Protein AF-A0A6G9D3A7-F1 (afdb_monomer)

Structure (mmCIF, N/CA/C/O backbone):
data_AF-A0A6G9D3A7-F1
#
_entry.id   AF-A0A6G9D3A7-F1
#
loop_
_atom_site.group_PDB
_atom_site.id
_atom_site.type_symbol
_atom_site.label_atom_id
_atom_site.label_alt_id
_atom_site.label_comp_id
_atom_site.label_asym_id
_atom_site.label_entity_id
_atom_site.label_seq_id
_atom_site.pdbx_PDB_ins_code
_atom_site.Cartn_x
_atom_site.Cartn_y
_atom_site.Cartn_z
_atom_site.occupancy
_atom_site.B_iso_or_equiv
_atom_site.auth_seq_id
_atom_site.auth_comp_id
_atom_site.auth_asym_id
_atom_site.auth_atom_id
_atom_site.pdbx_PDB_model_num
ATOM 1 N N . MET A 1 1 ? -19.336 -11.468 22.612 1.00 71.25 1 MET A N 1
ATOM 2 C CA . MET A 1 1 ? -18.672 -11.236 23.918 1.00 71.25 1 MET A CA 1
ATOM 3 C C . MET A 1 1 ? -18.270 -9.776 23.931 1.00 71.25 1 MET A C 1
ATOM 5 O O . MET A 1 1 ? -17.613 -9.365 22.984 1.00 71.25 1 MET A O 1
ATOM 9 N N . ASP A 1 2 ? -18.712 -8.994 24.915 1.00 82.19 2 ASP A N 1
ATOM 10 C CA . ASP A 1 2 ? -18.358 -7.571 24.993 1.00 82.19 2 ASP A CA 1
ATOM 11 C C . ASP A 1 2 ? -16.925 -7.421 25.551 1.00 82.19 2 ASP A C 1
ATOM 13 O O . ASP A 1 2 ? -16.660 -7.886 26.663 1.00 82.19 2 ASP A O 1
ATOM 17 N N . PRO A 1 3 ? -15.981 -6.815 24.807 1.00 78.69 3 PRO A N 1
ATOM 18 C CA . PRO A 1 3 ? -14.599 -6.629 25.238 1.00 78.69 3 PRO A CA 1
ATOM 19 C C . PRO A 1 3 ? -14.493 -5.707 26.457 1.00 78.69 3 PRO A C 1
ATOM 21 O O . PRO A 1 3 ? -13.505 -5.787 27.187 1.00 78.69 3 PRO A O 1
ATOM 24 N N . ALA A 1 4 ? -15.506 -4.872 26.715 1.00 78.31 4 ALA A N 1
ATOM 25 C CA . ALA A 1 4 ? -15.576 -4.031 27.905 1.00 78.31 4 ALA A CA 1
ATOM 26 C C . ALA A 1 4 ? -15.715 -4.834 29.212 1.00 78.31 4 ALA A C 1
ATOM 28 O O . ALA A 1 4 ? -15.403 -4.312 30.281 1.00 78.31 4 ALA A O 1
ATOM 29 N N . GLU A 1 5 ? -16.139 -6.097 29.138 1.00 77.81 5 GLU A N 1
ATOM 30 C CA . GLU A 1 5 ? -16.325 -6.973 30.302 1.00 77.81 5 GLU A CA 1
ATOM 31 C C . GLU A 1 5 ? -15.045 -7.764 30.657 1.00 77.81 5 GLU A C 1
ATOM 33 O O . GLU A 1 5 ? -15.013 -8.516 31.629 1.00 77.81 5 GLU A O 1
ATOM 38 N N . ILE A 1 6 ? -13.949 -7.589 29.900 1.00 74.94 6 ILE A N 1
ATOM 39 C CA . ILE A 1 6 ? -12.672 -8.280 30.137 1.00 74.94 6 ILE A CA 1
ATOM 40 C C . ILE A 1 6 ? -11.677 -7.326 30.813 1.00 74.94 6 ILE A C 1
ATOM 42 O O . ILE A 1 6 ? -10.810 -6.716 30.184 1.00 74.94 6 ILE A O 1
ATOM 46 N N . HIS A 1 7 ? -11.781 -7.236 32.137 1.00 65.50 7 HIS A N 1
ATOM 47 C CA . HIS A 1 7 ? -11.089 -6.243 32.968 1.00 65.50 7 HIS A CA 1
ATOM 48 C C . HIS A 1 7 ? -9.547 -6.246 32.897 1.00 65.50 7 HIS A C 1
ATOM 50 O O . HIS A 1 7 ? -8.929 -5.243 33.243 1.00 65.50 7 HIS A O 1
ATOM 56 N N . MET A 1 8 ? -8.904 -7.333 32.448 1.00 67.69 8 MET A N 1
ATOM 57 C CA . MET A 1 8 ? -7.434 -7.420 32.353 1.00 67.69 8 MET A CA 1
ATOM 58 C C . MET A 1 8 ? -6.856 -6.957 31.004 1.00 67.69 8 MET A C 1
ATOM 60 O O . MET A 1 8 ? -5.646 -6.748 30.899 1.00 67.69 8 MET A O 1
ATOM 64 N N . LEU A 1 9 ? -7.684 -6.781 29.968 1.00 67.44 9 LEU A N 1
ATOM 65 C CA . LEU A 1 9 ? -7.204 -6.430 28.626 1.00 67.44 9 LEU A CA 1
ATOM 66 C C . LEU A 1 9 ? -6.506 -5.062 28.527 1.00 67.44 9 LEU A C 1
ATOM 68 O O . LEU A 1 9 ? -5.472 -4.999 27.860 1.00 67.44 9 LEU A O 1
ATOM 72 N N . PRO A 1 10 ? -6.961 -3.987 29.204 1.00 65.06 10 PRO A N 1
ATOM 73 C CA . PRO A 1 10 ? -6.274 -2.694 29.141 1.00 65.06 10 PRO A CA 1
ATOM 74 C C . PRO A 1 10 ? -4.813 -2.755 29.615 1.00 65.06 10 PRO A C 1
ATOM 76 O O . PRO A 1 10 ? -3.949 -2.083 29.058 1.00 65.06 10 PRO A O 1
ATOM 79 N N . ALA A 1 11 ? -4.517 -3.590 30.618 1.00 65.75 11 ALA A N 1
ATOM 80 C CA . ALA A 1 11 ? -3.157 -3.788 31.119 1.00 65.75 11 ALA A CA 1
ATOM 81 C C . ALA A 1 11 ? -2.290 -4.631 30.163 1.00 65.75 11 ALA A C 1
ATOM 83 O O . ALA A 1 11 ? -1.073 -4.454 30.119 1.00 65.75 11 ALA A O 1
ATOM 84 N N . ALA A 1 12 ? -2.906 -5.520 29.376 1.00 67.75 12 ALA A N 1
ATOM 85 C CA . ALA A 1 12 ? -2.223 -6.346 28.380 1.00 67.75 12 ALA A CA 1
ATOM 86 C C . ALA A 1 12 ? -1.878 -5.568 27.093 1.00 67.75 12 ALA A C 1
ATOM 88 O O . ALA A 1 12 ? -0.875 -5.853 26.437 1.00 67.75 12 ALA A O 1
ATOM 89 N N . PHE A 1 13 ? -2.672 -4.555 26.739 1.00 65.50 13 PHE A N 1
ATOM 90 C CA . PHE A 1 13 ? -2.486 -3.726 25.548 1.00 65.50 13 PHE A CA 1
ATOM 91 C C . PHE A 1 13 ? -1.759 -2.417 25.889 1.00 65.50 13 PHE A C 1
ATOM 93 O O . PHE A 1 13 ? -2.374 -1.363 25.895 1.00 65.50 13 PHE A O 1
ATOM 100 N N . SER A 1 14 ? -0.453 -2.491 26.189 1.00 60.56 14 SER A N 1
ATOM 101 C CA . SER A 1 14 ? 0.475 -1.371 26.499 1.00 60.56 14 SER A CA 1
ATOM 102 C C . SER A 1 14 ? -0.128 0.054 26.624 1.00 60.56 14 SER A C 1
ATOM 104 O O . SER A 1 14 ? -0.540 0.674 25.640 1.00 60.56 14 SER A O 1
ATOM 106 N N . GLN A 1 15 ? -0.066 0.615 27.840 1.00 59.25 15 GLN A N 1
ATOM 107 C CA . GLN A 1 15 ? -0.655 1.904 28.260 1.00 59.25 15 GLN A CA 1
ATOM 108 C C . GLN A 1 15 ? -0.637 3.062 27.234 1.00 59.25 15 GLN A C 1
ATOM 110 O O . GLN A 1 15 ? -1.686 3.680 27.045 1.00 59.25 15 GLN A O 1
ATOM 115 N N . PRO A 1 16 ? 0.475 3.381 26.534 1.00 63.75 16 PRO A N 1
ATOM 116 C CA . PRO A 1 16 ? 0.511 4.548 25.648 1.00 63.75 16 PRO A CA 1
ATOM 117 C C . PRO A 1 16 ? -0.422 4.435 24.437 1.00 63.75 16 PRO A C 1
ATOM 119 O O . PRO A 1 16 ? -0.943 5.442 23.967 1.00 63.75 16 PRO A O 1
ATOM 122 N N . ARG A 1 17 ? -0.646 3.216 23.925 1.00 71.62 17 ARG A N 1
ATOM 123 C CA . ARG A 1 17 ? -1.488 2.988 22.739 1.00 71.62 17 ARG A CA 1
ATOM 124 C C . ARG A 1 17 ? -2.967 3.018 23.094 1.00 71.62 17 ARG A C 1
ATOM 126 O O . ARG A 1 17 ? -3.762 3.559 22.332 1.00 71.62 17 ARG A O 1
ATOM 133 N N . PHE A 1 18 ? -3.325 2.478 24.259 1.00 84.06 18 PHE A N 1
ATOM 134 C CA . PHE A 1 18 ? -4.698 2.516 24.753 1.00 84.06 18 PHE A CA 1
ATOM 135 C C . PHE A 1 18 ? -5.139 3.941 25.130 1.00 84.06 18 PHE A C 1
ATOM 137 O O . PHE A 1 18 ? -6.301 4.293 24.934 1.00 84.06 18 PHE A O 1
ATOM 144 N N . GLN A 1 19 ? -4.206 4.802 25.558 1.00 87.69 19 GLN A N 1
ATOM 145 C CA . GLN A 1 19 ? -4.494 6.203 25.882 1.00 87.69 19 GLN A CA 1
ATOM 146 C C . GLN A 1 19 ? -5.151 6.967 24.722 1.00 87.69 19 GLN A C 1
ATOM 148 O O . GLN A 1 19 ? -6.028 7.792 24.956 1.00 87.69 19 GLN A O 1
ATOM 153 N N . THR A 1 20 ? -4.788 6.680 23.467 1.00 90.69 20 THR A N 1
ATOM 154 C CA . THR A 1 20 ? -5.429 7.306 22.298 1.00 90.69 20 THR A CA 1
ATOM 155 C C . THR A 1 20 ? -6.920 6.972 22.205 1.00 90.69 20 THR A C 1
ATOM 157 O O . THR A 1 20 ? -7.714 7.836 21.843 1.00 90.69 20 THR A O 1
ATOM 160 N N . PHE A 1 21 ? -7.309 5.746 22.562 1.00 91.50 21 PHE A N 1
ATOM 161 C CA . PHE A 1 21 ? -8.709 5.319 22.583 1.00 91.50 21 PHE A CA 1
ATOM 162 C C . PHE A 1 21 ? -9.457 5.911 23.778 1.00 91.50 21 PHE A C 1
ATOM 164 O O . PHE A 1 21 ? -10.578 6.377 23.613 1.00 91.50 21 PHE A O 1
ATOM 171 N N . LEU A 1 22 ? -8.820 5.966 24.955 1.00 91.69 22 LEU A N 1
ATOM 172 C CA . LEU A 1 22 ? -9.380 6.632 26.137 1.00 91.69 22 LEU A CA 1
ATOM 173 C C . LEU A 1 22 ? -9.654 8.111 25.879 1.00 91.69 22 LEU A C 1
ATOM 175 O O . LEU A 1 22 ? -10.740 8.589 26.186 1.00 91.69 22 LEU A O 1
ATOM 179 N N . ASN A 1 23 ? -8.703 8.819 25.270 1.00 93.19 23 ASN A N 1
ATOM 180 C CA . ASN A 1 23 ? -8.865 10.231 24.931 1.00 93.19 23 ASN A CA 1
ATOM 181 C C . ASN A 1 23 ? -10.015 10.452 23.937 1.00 93.19 23 ASN A C 1
ATOM 183 O O . ASN A 1 23 ? -10.715 11.447 24.041 1.00 93.19 23 ASN A O 1
ATOM 187 N N . ALA A 1 24 ? -10.222 9.532 22.989 1.00 93.44 24 ALA A N 1
ATOM 188 C CA . ALA A 1 24 ? -11.326 9.605 22.029 1.00 93.44 24 ALA A CA 1
ATOM 189 C C . ALA A 1 24 ? -12.705 9.285 22.641 1.00 93.44 24 ALA A C 1
ATOM 191 O O . ALA A 1 24 ? -13.721 9.523 21.995 1.00 93.44 24 ALA A O 1
ATOM 192 N N . CYS A 1 25 ? -12.728 8.736 23.856 1.00 93.69 25 CYS A N 1
ATOM 193 C CA . CYS A 1 25 ? -13.922 8.356 24.610 1.00 93.69 25 CYS A CA 1
ATOM 194 C C . CYS A 1 25 ? -14.050 9.149 25.927 1.00 93.69 25 CYS A C 1
ATOM 196 O O . CYS A 1 25 ? -14.686 8.670 26.862 1.00 93.69 25 CYS A O 1
ATOM 198 N N . ASP A 1 26 ? -13.400 10.312 26.051 1.00 94.25 26 ASP A N 1
ATOM 199 C CA . ASP A 1 26 ? -13.450 11.172 27.248 1.00 94.25 26 ASP A CA 1
ATOM 200 C C . ASP A 1 26 ? -13.119 10.447 28.573 1.00 94.25 26 ASP A C 1
ATOM 202 O O . ASP A 1 26 ? -13.634 10.768 29.643 1.00 94.25 26 ASP A O 1
ATOM 206 N N . GLY A 1 27 ? -12.236 9.444 28.510 1.00 90.19 27 GLY A N 1
ATOM 207 C CA . GLY A 1 27 ? -11.827 8.631 29.656 1.00 90.19 27 GLY A CA 1
ATOM 208 C C . GLY A 1 27 ? -12.739 7.440 29.976 1.00 90.19 27 GLY A C 1
ATOM 209 O O . GLY A 1 27 ? -12.416 6.675 30.886 1.00 90.19 27 GLY A O 1
ATOM 210 N N . ASP A 1 28 ? -13.828 7.219 29.231 1.00 91.38 28 ASP A N 1
ATOM 211 C CA . ASP A 1 28 ? -14.665 6.025 29.378 1.00 91.38 28 ASP A CA 1
ATOM 212 C C . ASP A 1 28 ? -13.925 4.774 28.876 1.00 91.38 28 ASP A C 1
ATOM 214 O O . ASP A 1 28 ? -13.738 4.543 27.677 1.00 91.38 28 ASP A O 1
ATOM 218 N N . VAL A 1 29 ? -13.531 3.928 29.830 1.00 89.06 29 VAL A N 1
ATOM 219 C CA . VAL A 1 29 ? -12.812 2.673 29.586 1.00 89.06 29 VAL A CA 1
ATOM 220 C C . VAL A 1 29 ? -13.643 1.680 28.767 1.00 89.06 29 VAL A C 1
ATOM 222 O O . VAL A 1 29 ? -13.081 0.994 27.911 1.00 89.06 29 VAL A O 1
ATOM 225 N N . LYS A 1 30 ? -14.964 1.591 28.986 1.00 89.56 30 LYS A N 1
ATOM 226 C CA . LYS A 1 30 ? -15.827 0.654 28.247 1.00 89.56 30 LYS A CA 1
ATOM 227 C C . LYS A 1 30 ? -15.943 1.079 26.785 1.00 89.56 30 LYS A C 1
ATOM 229 O O . LYS A 1 30 ? -15.743 0.251 25.895 1.00 89.56 30 LYS A O 1
ATOM 234 N N . CYS A 1 31 ? -16.185 2.368 26.542 1.00 91.69 31 CYS A N 1
ATOM 235 C CA . CYS A 1 31 ? -16.162 2.946 25.197 1.00 91.69 31 CYS A CA 1
ATOM 236 C C . CYS A 1 31 ? -14.810 2.703 24.512 1.00 91.69 31 CYS A C 1
ATOM 238 O O . CYS A 1 31 ? -14.770 2.194 23.392 1.00 91.69 31 CYS A O 1
ATOM 240 N N . ALA A 1 32 ? -13.699 2.985 25.201 1.00 91.38 32 ALA A N 1
ATOM 241 C CA . ALA A 1 32 ? -12.357 2.836 24.644 1.00 91.38 32 ALA A CA 1
ATOM 242 C C . ALA A 1 32 ? -12.033 1.381 24.270 1.00 91.38 32 ALA A C 1
ATOM 244 O O . ALA A 1 32 ? -11.440 1.136 23.219 1.00 91.38 32 ALA A O 1
ATOM 245 N N . MET A 1 33 ? -12.463 0.409 25.081 1.00 89.69 33 MET A N 1
ATOM 246 C CA . MET A 1 33 ? -12.316 -1.019 24.777 1.00 89.69 33 MET A CA 1
ATOM 247 C C . MET A 1 33 ? -13.105 -1.432 23.533 1.00 89.69 33 MET A C 1
ATOM 249 O O . MET A 1 33 ? -12.571 -2.125 22.667 1.00 89.69 33 MET A O 1
ATOM 253 N N . ARG A 1 34 ? -14.354 -0.978 23.402 1.00 91.62 34 ARG A N 1
ATOM 254 C CA . ARG A 1 34 ? -15.182 -1.261 22.220 1.00 91.62 34 ARG A CA 1
ATOM 255 C C . ARG A 1 34 ? -14.618 -0.594 20.965 1.00 91.62 34 ARG A C 1
ATOM 257 O O . ARG A 1 34 ? -14.533 -1.240 19.922 1.00 91.62 34 ARG A O 1
ATOM 264 N N . LEU A 1 35 ? -14.150 0.653 21.074 1.00 92.81 35 LEU A N 1
ATOM 265 C CA . LEU A 1 35 ? -13.482 1.372 19.985 1.00 92.81 35 LEU A CA 1
ATOM 266 C C . LEU A 1 35 ? -12.190 0.670 19.555 1.00 92.81 35 LEU A C 1
ATOM 268 O O . LEU A 1 35 ? -11.916 0.564 18.361 1.00 92.81 35 LEU A O 1
ATOM 272 N N . TYR A 1 36 ? -11.412 0.163 20.512 1.00 91.38 36 TYR A N 1
ATOM 273 C CA . TYR A 1 36 ? -10.207 -0.618 20.246 1.00 91.38 36 TYR A CA 1
ATOM 274 C C . TYR A 1 36 ? -10.522 -1.902 19.471 1.00 91.38 36 TYR A C 1
ATOM 276 O O . TYR A 1 36 ? -9.883 -2.186 18.456 1.00 91.38 36 TYR A O 1
ATOM 284 N N . SER A 1 37 ? -11.539 -2.654 19.892 1.00 90.81 37 SER A N 1
ATOM 285 C CA . SER A 1 37 ? -11.959 -3.868 19.187 1.00 90.81 37 SER A CA 1
ATOM 286 C C . SER A 1 37 ? -12.510 -3.576 17.790 1.00 90.81 37 SER A C 1
ATOM 288 O O . SER A 1 37 ? -12.125 -4.252 16.837 1.00 90.81 37 SER A O 1
ATOM 290 N N . TRP A 1 38 ? -13.313 -2.522 17.625 1.00 93.75 38 TRP A N 1
ATOM 291 C CA . TRP A 1 38 ? -13.762 -2.079 16.302 1.00 93.75 38 TRP A CA 1
ATOM 292 C C . TRP A 1 38 ? -12.591 -1.638 15.408 1.00 93.75 38 TRP A C 1
ATOM 294 O O . TRP A 1 38 ? -12.550 -1.957 14.223 1.00 93.75 38 TRP A O 1
ATOM 304 N N . ASN A 1 39 ? -11.578 -0.973 15.970 1.00 94.69 39 ASN A N 1
ATOM 305 C CA . ASN A 1 39 ? -10.362 -0.611 15.242 1.00 94.69 39 ASN A CA 1
ATOM 306 C C . ASN A 1 39 ? -9.592 -1.842 14.735 1.00 94.69 39 ASN A C 1
ATOM 308 O O . ASN A 1 39 ? -9.040 -1.803 13.633 1.00 94.69 39 ASN A O 1
ATOM 312 N N . ILE A 1 40 ? -9.545 -2.928 15.516 1.00 92.81 40 ILE A N 1
ATOM 313 C CA . ILE A 1 40 ? -8.971 -4.208 15.074 1.00 92.81 40 ILE A CA 1
ATOM 314 C C . ILE A 1 40 ? -9.774 -4.769 13.900 1.00 92.81 40 ILE A C 1
ATOM 316 O O . ILE A 1 40 ? -9.184 -5.177 12.900 1.00 92.81 40 ILE A O 1
ATOM 320 N N . GLU A 1 41 ? -11.101 -4.767 13.998 1.00 94.81 41 GLU A N 1
ATOM 321 C CA . GLU A 1 41 ? -11.981 -5.254 12.935 1.00 94.81 41 GLU A CA 1
ATOM 322 C C 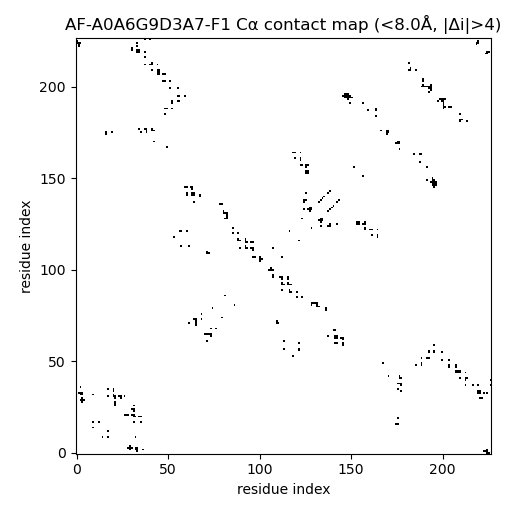. GLU A 1 41 ? -11.793 -4.457 11.634 1.00 94.81 41 GLU A C 1
ATOM 324 O O . GLU A 1 41 ? -11.592 -5.036 10.564 1.00 94.81 41 GLU A O 1
ATOM 329 N N . LEU A 1 42 ? -11.754 -3.125 11.735 1.00 97.00 42 LEU A N 1
ATOM 330 C CA . LEU A 1 42 ? -11.502 -2.222 10.614 1.00 97.00 42 LEU A CA 1
ATOM 331 C C . LEU A 1 42 ? -10.126 -2.472 9.991 1.00 97.00 42 LEU A C 1
ATOM 333 O O . LEU A 1 42 ? -10.011 -2.618 8.774 1.00 97.00 42 LEU A O 1
ATOM 337 N N . SER A 1 43 ? -9.091 -2.603 10.823 1.00 97.00 43 SER A N 1
ATOM 338 C CA . SER A 1 43 ? -7.738 -2.970 10.386 1.00 97.00 43 SER A CA 1
ATOM 339 C C . SER A 1 43 ? -7.739 -4.307 9.634 1.00 97.00 43 SER A C 1
ATOM 341 O O . SER A 1 43 ? -7.111 -4.441 8.584 1.00 97.00 43 SER A O 1
ATOM 343 N N . GLY A 1 44 ? -8.502 -5.282 10.135 1.00 97.06 44 GLY A N 1
ATOM 344 C CA . GLY A 1 44 ? -8.752 -6.573 9.500 1.00 97.06 44 GLY A CA 1
ATOM 345 C C . GLY A 1 44 ? -9.402 -6.456 8.120 1.00 97.06 44 GLY A C 1
ATOM 346 O O . GLY A 1 44 ? -8.984 -7.137 7.180 1.00 97.06 44 GLY A O 1
ATOM 347 N N . ALA A 1 45 ? -10.395 -5.577 7.975 1.00 97.81 45 ALA A N 1
ATOM 348 C CA . ALA A 1 45 ? -11.115 -5.361 6.722 1.00 97.81 45 ALA A CA 1
ATOM 349 C C . ALA A 1 45 ? -10.234 -4.763 5.612 1.00 97.81 45 ALA A C 1
ATOM 351 O O . ALA A 1 45 ? -10.448 -5.071 4.439 1.00 97.81 45 ALA A O 1
ATOM 352 N N . PHE A 1 46 ? -9.222 -3.965 5.966 1.00 98.44 46 PHE A N 1
ATOM 353 C CA . PHE A 1 46 ? -8.298 -3.348 5.009 1.00 98.44 46 PHE A CA 1
ATOM 354 C C . PHE A 1 46 ? -7.226 -4.296 4.458 1.00 98.44 46 PHE A C 1
ATOM 356 O O . PHE A 1 46 ? -6.735 -4.068 3.350 1.00 98.44 46 PHE A O 1
ATOM 363 N N . TRP A 1 47 ? -6.870 -5.370 5.173 1.00 97.69 47 TRP A N 1
ATOM 364 C CA . TRP A 1 47 ? -5.802 -6.276 4.730 1.00 97.69 47 TRP A CA 1
ATOM 365 C C . TRP A 1 47 ? -6.073 -6.915 3.367 1.00 97.69 47 TRP A C 1
ATOM 367 O O . TRP A 1 47 ? -5.151 -7.023 2.563 1.00 97.69 47 TRP A O 1
ATOM 377 N N . GLY A 1 48 ? -7.320 -7.303 3.081 1.00 97.69 48 GLY A N 1
ATOM 378 C CA . GLY A 1 48 ? -7.696 -7.889 1.788 1.00 97.69 48 GLY A CA 1
ATOM 379 C C . GLY A 1 48 ? -7.463 -6.923 0.615 1.00 97.69 48 GLY A C 1
ATOM 380 O O . GLY A 1 48 ? -6.653 -7.224 -0.263 1.00 97.69 48 GLY A O 1
ATOM 381 N N . PRO A 1 49 ? -8.109 -5.744 0.606 1.00 98.31 49 PRO A N 1
ATOM 382 C CA . PRO A 1 49 ? -7.905 -4.720 -0.421 1.00 98.31 49 PRO A CA 1
ATOM 383 C C . PRO A 1 49 ? -6.443 -4.279 -0.591 1.00 98.31 49 PRO A C 1
ATOM 385 O O . PRO A 1 49 ? -5.957 -4.193 -1.720 1.00 98.31 49 PRO A O 1
ATOM 388 N N . LEU A 1 50 ? -5.717 -4.049 0.511 1.00 98.38 50 LEU A N 1
ATOM 389 C CA . LEU A 1 50 ? -4.303 -3.651 0.468 1.00 98.38 50 LEU A CA 1
ATOM 390 C C . LEU A 1 50 ? -3.410 -4.759 -0.102 1.00 98.38 50 LEU A C 1
ATOM 392 O O . LEU A 1 50 ? -2.516 -4.477 -0.895 1.00 98.38 50 LEU A O 1
ATOM 396 N N . HIS A 1 51 ? -3.675 -6.021 0.239 1.00 97.38 51 HIS A N 1
ATOM 397 C CA . HIS A 1 51 ? -2.952 -7.162 -0.318 1.00 97.38 51 HIS A CA 1
ATOM 398 C C . HIS A 1 51 ? -3.092 -7.234 -1.843 1.00 97.38 51 HIS A C 1
ATOM 400 O O . HIS A 1 51 ? -2.095 -7.389 -2.552 1.00 97.38 51 HIS A O 1
ATOM 406 N N . VAL A 1 52 ? -4.316 -7.075 -2.358 1.00 98.31 52 VAL A N 1
ATOM 407 C CA . VAL A 1 52 ? -4.570 -7.056 -3.806 1.00 98.31 52 VAL A CA 1
ATOM 408 C C . VAL A 1 52 ? -3.836 -5.888 -4.462 1.00 98.31 52 VAL A C 1
ATOM 410 O O . VAL A 1 52 ? -3.147 -6.094 -5.461 1.00 98.31 52 VAL A O 1
ATOM 413 N N . LEU A 1 53 ? -3.921 -4.687 -3.879 1.00 98.50 53 LEU A N 1
ATOM 414 C CA . LEU A 1 53 ? -3.209 -3.502 -4.361 1.00 98.50 53 LEU A CA 1
ATOM 415 C C . LEU A 1 53 ? -1.698 -3.736 -4.471 1.00 98.50 53 LEU A C 1
ATOM 417 O O . LEU A 1 53 ? -1.124 -3.486 -5.531 1.00 98.50 53 LEU A O 1
ATOM 421 N N . GLU A 1 54 ? -1.062 -4.241 -3.410 1.00 97.88 54 GLU A N 1
ATOM 422 C CA . GLU A 1 54 ? 0.383 -4.500 -3.377 1.00 97.88 54 GLU A CA 1
ATOM 423 C C . GLU A 1 54 ? 0.809 -5.498 -4.462 1.00 97.88 54 GLU A C 1
ATOM 425 O O . GLU A 1 54 ? 1.787 -5.261 -5.177 1.00 97.88 54 GLU A O 1
ATOM 430 N N . ILE A 1 55 ? 0.067 -6.599 -4.624 1.00 97.31 55 ILE A N 1
ATOM 431 C CA . ILE A 1 55 ? 0.381 -7.633 -5.618 1.00 97.31 55 ILE A CA 1
ATOM 432 C C . ILE A 1 55 ? 0.192 -7.112 -7.038 1.00 97.31 55 ILE A C 1
ATOM 434 O O . ILE A 1 55 ? 1.093 -7.270 -7.866 1.00 97.31 55 ILE A O 1
ATOM 438 N N . VAL A 1 56 ? -0.971 -6.526 -7.327 1.00 98.19 56 VAL A N 1
ATOM 439 C CA . VAL A 1 56 ? -1.308 -6.052 -8.671 1.00 98.19 56 VAL A CA 1
ATOM 440 C C . VAL A 1 56 ? -0.310 -4.988 -9.090 1.00 98.19 56 VAL A C 1
ATOM 442 O O . VAL A 1 56 ? 0.302 -5.134 -10.145 1.00 98.19 56 VAL A O 1
ATOM 445 N N . MET A 1 57 ? -0.079 -3.980 -8.244 1.00 97.25 57 MET A N 1
ATOM 446 C CA . MET A 1 57 ? 0.814 -2.869 -8.555 1.00 97.25 57 MET A CA 1
ATOM 447 C C . MET A 1 57 ? 2.251 -3.341 -8.808 1.00 97.25 57 MET A C 1
ATOM 449 O O . MET A 1 57 ? 2.831 -2.994 -9.838 1.00 97.25 57 MET A O 1
ATOM 453 N N . ARG A 1 58 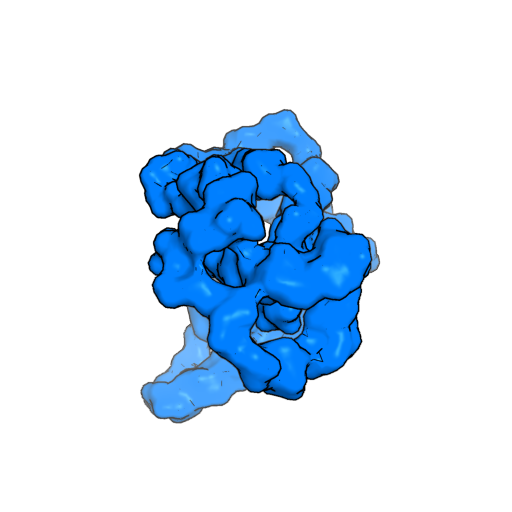? 2.798 -4.213 -7.949 1.00 97.38 58 ARG A N 1
ATOM 454 C CA . ARG A 1 58 ? 4.105 -4.845 -8.184 1.00 97.38 58 ARG A CA 1
ATOM 455 C C . ARG A 1 58 ? 4.162 -5.538 -9.540 1.00 97.38 58 ARG A C 1
ATOM 457 O O . ARG A 1 58 ? 5.113 -5.337 -10.290 1.00 97.38 58 ARG A O 1
ATOM 464 N N . ASN A 1 59 ? 3.171 -6.372 -9.842 1.00 97.81 59 ASN A N 1
ATOM 465 C CA . ASN A 1 59 ? 3.200 -7.217 -11.030 1.00 97.81 59 ASN A CA 1
ATOM 466 C C . ASN A 1 59 ? 3.099 -6.387 -12.316 1.00 97.81 59 ASN A C 1
ATOM 468 O O . ASN A 1 59 ? 3.856 -6.635 -13.256 1.00 97.81 59 ASN A O 1
ATOM 472 N N . VAL A 1 60 ? 2.214 -5.382 -12.359 1.00 98.19 60 VAL A N 1
ATOM 473 C CA . VAL A 1 60 ? 2.066 -4.533 -13.552 1.00 98.19 60 VAL A CA 1
ATOM 474 C C . VAL A 1 60 ? 3.301 -3.664 -13.779 1.00 98.19 60 VAL A C 1
ATOM 476 O O . VAL A 1 60 ? 3.778 -3.576 -14.909 1.00 98.19 60 VAL A O 1
ATOM 479 N N . ILE A 1 61 ? 3.888 -3.096 -12.718 1.00 98.38 61 ILE A N 1
ATOM 480 C CA . ILE A 1 61 ? 5.121 -2.304 -12.823 1.00 98.38 61 ILE A CA 1
ATOM 481 C C . ILE A 1 61 ? 6.288 -3.192 -13.259 1.00 98.38 61 ILE A C 1
ATOM 483 O O . ILE A 1 61 ? 7.017 -2.840 -14.188 1.00 98.38 61 ILE A O 1
ATOM 487 N N . HIS A 1 62 ? 6.452 -4.357 -12.625 1.00 98.38 62 HIS A N 1
ATOM 488 C CA . HIS A 1 62 ? 7.497 -5.311 -12.979 1.00 98.38 62 HIS A CA 1
ATOM 489 C C . HIS A 1 62 ? 7.395 -5.738 -14.444 1.00 98.38 62 HIS A C 1
ATOM 491 O O . HIS A 1 62 ? 8.399 -5.688 -15.145 1.00 98.38 62 HIS A O 1
ATOM 497 N N . SER A 1 63 ? 6.199 -6.090 -14.925 1.00 98.31 63 SER A N 1
ATOM 498 C CA . SER A 1 63 ? 5.987 -6.509 -16.314 1.00 98.31 63 SER A CA 1
ATOM 499 C C . SER A 1 63 ? 6.426 -5.435 -17.319 1.00 98.31 63 SER A C 1
ATOM 501 O O . SER A 1 63 ? 7.153 -5.737 -18.268 1.00 98.31 63 SER A O 1
ATOM 503 N N . GLN A 1 64 ? 6.064 -4.168 -17.084 1.00 98.56 64 GLN A N 1
ATOM 504 C CA . GLN A 1 64 ? 6.453 -3.071 -17.976 1.00 98.56 64 GLN A CA 1
ATOM 505 C C . GLN A 1 64 ? 7.960 -2.793 -17.948 1.00 98.56 64 GLN A C 1
ATOM 507 O O . GLN A 1 64 ? 8.566 -2.568 -18.998 1.00 98.56 64 GLN A O 1
ATOM 512 N N . LEU A 1 65 ? 8.587 -2.830 -16.768 1.00 98.31 65 LEU A N 1
ATOM 513 C CA . LEU A 1 65 ? 10.032 -2.625 -16.637 1.00 98.31 65 LEU A CA 1
ATOM 514 C C . LEU A 1 65 ? 10.823 -3.792 -17.240 1.00 98.31 65 LEU A C 1
ATOM 516 O O . LEU A 1 65 ? 11.759 -3.559 -18.004 1.00 98.31 65 LEU A O 1
ATOM 520 N N . ALA A 1 66 ? 10.411 -5.033 -16.981 1.00 98.31 66 ALA A N 1
ATOM 521 C CA . ALA A 1 66 ? 11.043 -6.218 -17.549 1.00 98.31 66 ALA A CA 1
ATOM 522 C C . ALA A 1 66 ? 10.973 -6.212 -19.082 1.00 98.31 66 ALA A C 1
ATOM 524 O O . ALA A 1 66 ? 11.975 -6.461 -19.753 1.00 98.31 66 ALA A O 1
ATOM 525 N N . SER A 1 67 ? 9.824 -5.822 -19.646 1.00 98.31 67 SER A N 1
ATOM 526 C CA . SER A 1 67 ? 9.660 -5.643 -21.092 1.00 98.31 67 SER A CA 1
ATOM 527 C C . SER A 1 67 ? 10.565 -4.535 -21.646 1.00 98.31 67 SER A C 1
ATOM 529 O O . SER A 1 67 ? 11.273 -4.743 -22.634 1.00 98.31 67 SER A O 1
ATOM 531 N N . LYS A 1 68 ? 10.614 -3.369 -20.986 1.00 97.50 68 LYS A N 1
ATOM 532 C CA . LYS A 1 68 ? 11.434 -2.221 -21.408 1.00 97.50 68 LYS A CA 1
ATOM 533 C C . LYS A 1 68 ? 12.928 -2.544 -21.449 1.00 97.50 68 LYS A C 1
ATOM 535 O O . LYS A 1 68 ? 13.603 -2.135 -22.394 1.00 97.50 68 LYS A O 1
ATOM 540 N N . PHE A 1 69 ? 13.431 -3.245 -20.435 1.00 97.50 69 PHE A N 1
ATOM 541 C CA . PHE A 1 69 ? 14.850 -3.586 -20.295 1.00 97.50 69 PHE A CA 1
ATOM 542 C C . PHE A 1 69 ? 15.199 -4.981 -20.833 1.00 97.50 69 PHE A C 1
ATOM 544 O O . PHE A 1 69 ? 16.365 -5.368 -20.789 1.00 97.50 69 PHE A O 1
ATOM 551 N N . LYS A 1 70 ? 14.210 -5.714 -21.368 1.00 97.69 70 LYS A N 1
ATOM 552 C CA . LYS A 1 70 ? 14.334 -7.068 -21.934 1.00 97.69 70 LYS A CA 1
ATOM 553 C C . LYS A 1 70 ? 14.987 -8.075 -20.977 1.00 97.69 70 LYS A C 1
ATOM 555 O O . LYS A 1 70 ? 15.790 -8.901 -21.403 1.00 97.69 70 LYS A O 1
ATOM 560 N N . ARG A 1 71 ? 14.667 -7.980 -19.683 1.00 97.44 71 ARG A N 1
ATOM 561 C CA . ARG A 1 71 ? 15.200 -8.851 -18.624 1.00 97.44 71 ARG A CA 1
ATOM 562 C C . ARG A 1 71 ? 14.318 -8.825 -17.376 1.00 97.44 71 ARG A C 1
ATOM 564 O O . ARG A 1 71 ? 13.806 -7.769 -17.011 1.00 97.44 71 ARG A O 1
ATOM 571 N N . ASP A 1 72 ? 14.197 -9.957 -16.692 1.00 96.88 72 ASP A N 1
ATOM 572 C CA . ASP A 1 72 ? 13.353 -10.075 -15.492 1.00 96.88 72 ASP A CA 1
ATOM 573 C C . ASP A 1 72 ? 13.995 -9.439 -14.248 1.00 96.88 72 ASP A C 1
ATOM 575 O O . ASP A 1 72 ? 13.310 -9.019 -13.321 1.00 96.88 72 ASP A O 1
ATOM 579 N N . ASP A 1 73 ? 15.317 -9.312 -14.228 1.00 97.38 73 ASP A N 1
ATOM 580 C CA . ASP A 1 73 ? 16.108 -8.628 -13.203 1.00 97.38 73 ASP A CA 1
ATOM 581 C C . ASP A 1 73 ? 16.486 -7.207 -13.646 1.00 97.38 73 ASP A C 1
ATOM 583 O O . ASP A 1 73 ? 17.632 -6.773 -13.547 1.00 97.38 73 ASP A O 1
ATOM 587 N N . TRP A 1 74 ? 15.505 -6.469 -14.174 1.00 97.31 74 TRP A N 1
ATOM 588 C CA . TRP A 1 74 ? 15.678 -5.135 -14.762 1.00 97.31 74 TRP A CA 1
ATOM 589 C C . TRP A 1 74 ? 16.435 -4.150 -13.869 1.00 97.31 74 TRP A C 1
ATOM 591 O O . TRP A 1 74 ? 17.136 -3.293 -14.394 1.00 97.31 74 TRP A O 1
ATOM 601 N N . TRP A 1 75 ? 16.363 -4.294 -12.545 1.00 96.25 75 TRP A N 1
ATOM 602 C CA . TRP A 1 75 ? 17.103 -3.478 -11.577 1.00 96.25 75 TRP A CA 1
ATOM 603 C C . TRP A 1 75 ? 18.634 -3.593 -11.694 1.00 96.25 75 TRP A C 1
ATOM 605 O O . TRP A 1 75 ? 19.333 -2.729 -11.178 1.00 96.25 75 TRP A O 1
ATOM 615 N N . GLU A 1 76 ? 19.165 -4.614 -12.375 1.00 96.62 76 GLU A N 1
ATOM 616 C CA . GLU A 1 76 ? 20.598 -4.747 -12.688 1.00 96.62 76 GLU A CA 1
ATOM 617 C C . GLU A 1 76 ? 21.000 -4.015 -13.982 1.00 96.62 76 GLU A C 1
ATOM 619 O O . GLU A 1 76 ? 22.161 -4.053 -14.393 1.00 96.62 76 GLU A O 1
ATOM 624 N N . HIS A 1 77 ? 20.050 -3.409 -14.702 1.00 96.38 77 HIS A N 1
ATOM 625 C CA . HIS A 1 77 ? 20.349 -2.754 -15.969 1.00 96.38 77 HIS A CA 1
ATOM 626 C C . HIS A 1 77 ? 21.217 -1.498 -15.745 1.00 96.38 77 HIS A C 1
ATOM 628 O O . HIS A 1 77 ? 20.876 -0.657 -14.910 1.00 96.38 77 HIS A O 1
ATOM 634 N N . PRO A 1 78 ? 22.299 -1.293 -16.524 1.00 93.44 78 PRO A N 1
ATOM 635 C CA . PRO A 1 78 ? 23.268 -0.217 -16.295 1.00 93.44 78 PRO A CA 1
ATOM 636 C C . PRO A 1 78 ? 22.719 1.199 -16.503 1.00 93.44 78 PRO A C 1
ATOM 638 O O . PRO A 1 78 ? 23.374 2.150 -16.087 1.00 93.44 78 PRO A O 1
ATOM 641 N N . ASP A 1 79 ? 21.537 1.360 -17.098 1.00 90.69 79 ASP A N 1
ATOM 642 C CA . ASP A 1 79 ? 20.851 2.660 -17.213 1.00 90.69 79 ASP A CA 1
ATOM 643 C C . ASP A 1 79 ? 19.986 3.017 -15.999 1.00 90.69 79 ASP A C 1
ATOM 645 O O . ASP A 1 79 ? 19.491 4.143 -15.905 1.00 90.69 79 ASP A O 1
ATOM 649 N N . ILE A 1 80 ? 19.778 2.077 -15.075 1.00 93.25 80 ILE A N 1
ATOM 650 C CA . ILE A 1 80 ? 18.971 2.317 -13.885 1.00 93.25 80 ILE A CA 1
ATOM 651 C C . ILE A 1 80 ? 19.872 2.830 -12.772 1.00 93.25 80 ILE A C 1
ATOM 653 O O . ILE A 1 80 ? 20.921 2.270 -12.451 1.00 93.25 80 ILE A O 1
ATOM 657 N N . ARG A 1 81 ? 19.459 3.949 -12.192 1.00 92.62 81 ARG A N 1
ATOM 658 C CA . ARG A 1 81 ? 20.037 4.515 -10.978 1.00 92.62 81 ARG A CA 1
ATOM 659 C C . ARG A 1 81 ? 18.894 4.648 -9.998 1.00 92.62 81 ARG A C 1
ATOM 661 O O . ARG A 1 81 ? 17.876 5.229 -10.360 1.00 92.62 81 ARG A O 1
ATOM 668 N N . PHE A 1 82 ? 19.046 4.091 -8.810 1.00 94.44 82 PHE A N 1
ATOM 669 C CA . PHE A 1 82 ? 18.069 4.222 -7.742 1.00 94.44 82 PHE A CA 1
ATOM 670 C C . PHE A 1 82 ? 18.479 5.331 -6.776 1.00 94.44 82 PHE A C 1
ATOM 672 O O . PHE A 1 82 ? 19.641 5.744 -6.736 1.00 94.44 82 PHE A O 1
ATOM 679 N N . SER A 1 83 ? 17.520 5.823 -5.992 1.00 93.31 83 SER A N 1
ATOM 680 C CA . SER A 1 83 ? 17.859 6.587 -4.792 1.00 93.31 83 SER A CA 1
ATOM 681 C C . SER A 1 83 ? 18.565 5.684 -3.770 1.00 93.31 83 SER A C 1
ATOM 683 O O . SER A 1 83 ? 18.497 4.454 -3.850 1.00 93.31 83 SER A O 1
ATOM 685 N N . ARG A 1 84 ? 19.207 6.287 -2.761 1.00 92.75 84 ARG A N 1
ATOM 686 C CA . ARG A 1 84 ? 19.877 5.533 -1.686 1.00 92.75 84 ARG A CA 1
ATOM 687 C C . ARG A 1 84 ? 18.912 4.606 -0.943 1.00 92.75 84 ARG A C 1
ATOM 689 O O . ARG A 1 84 ? 19.291 3.506 -0.547 1.00 92.75 84 ARG A O 1
ATOM 696 N N . GLU A 1 85 ? 17.673 5.048 -0.756 1.00 92.62 85 GLU A N 1
ATOM 697 C CA . GLU A 1 85 ? 16.608 4.296 -0.094 1.00 92.62 85 GLU A CA 1
ATOM 698 C C . GLU A 1 85 ? 16.205 3.080 -0.932 1.00 92.62 85 GLU A C 1
ATOM 700 O O . GLU A 1 85 ? 16.188 1.963 -0.420 1.00 92.62 85 GLU A O 1
ATOM 705 N N . ASN A 1 86 ? 15.974 3.271 -2.235 1.00 94.69 86 ASN A N 1
ATOM 706 C CA . ASN A 1 86 ? 15.644 2.176 -3.146 1.00 94.69 86 ASN A CA 1
ATOM 707 C C . ASN A 1 86 ? 16.792 1.159 -3.283 1.00 94.69 86 ASN A C 1
ATOM 709 O O . ASN A 1 86 ? 16.530 -0.042 -3.328 1.00 94.69 86 ASN A O 1
ATOM 713 N N . ASP A 1 87 ? 18.052 1.606 -3.288 1.00 95.19 87 ASP A N 1
ATOM 714 C CA . ASP A 1 87 ? 19.216 0.709 -3.267 1.00 95.19 87 ASP A CA 1
ATOM 715 C C . ASP A 1 87 ? 19.275 -0.122 -1.979 1.00 95.19 87 ASP A C 1
ATOM 717 O O . ASP A 1 87 ? 19.605 -1.312 -2.009 1.00 95.19 87 ASP A O 1
ATOM 721 N N . LYS A 1 88 ? 18.951 0.485 -0.831 1.00 96.31 88 LYS A N 1
ATOM 722 C CA . LYS A 1 88 ? 18.871 -0.222 0.452 1.00 96.31 88 LYS A CA 1
ATOM 723 C C . LYS A 1 88 ? 17.760 -1.273 0.430 1.00 96.31 88 LYS A C 1
ATOM 725 O O . LYS A 1 88 ? 18.002 -2.412 0.828 1.00 96.31 88 LYS A O 1
ATOM 730 N N . ASP A 1 89 ? 16.576 -0.915 -0.060 1.00 96.56 89 ASP A N 1
ATOM 731 C CA . ASP A 1 89 ? 15.452 -1.843 -0.200 1.00 96.56 89 ASP A CA 1
ATOM 732 C C . ASP A 1 89 ? 15.793 -3.012 -1.131 1.00 96.56 89 ASP A C 1
ATOM 734 O O . ASP A 1 89 ? 15.534 -4.167 -0.787 1.00 96.56 89 ASP A O 1
ATOM 738 N N . LEU A 1 90 ? 16.453 -2.744 -2.263 1.00 97.25 90 LEU A N 1
ATOM 739 C CA . LEU A 1 90 ? 16.890 -3.780 -3.197 1.00 97.25 90 LEU A CA 1
ATOM 740 C C . LEU A 1 90 ? 17.923 -4.726 -2.572 1.00 97.25 90 LEU A C 1
ATOM 742 O O . LEU A 1 90 ? 17.814 -5.942 -2.730 1.00 97.25 90 LEU A O 1
ATOM 746 N N . LYS A 1 91 ? 18.901 -4.198 -1.825 1.00 97.75 91 LYS A N 1
ATOM 747 C CA . LYS A 1 91 ? 19.881 -5.019 -1.089 1.00 97.75 91 LYS A CA 1
ATOM 748 C C . LYS A 1 91 ? 19.200 -5.929 -0.067 1.00 97.75 91 LYS A C 1
ATOM 750 O O . LYS A 1 91 ? 19.496 -7.123 -0.025 1.00 97.75 91 LYS A O 1
ATOM 755 N N . ASN A 1 92 ? 18.257 -5.393 0.706 1.00 97.94 92 ASN A N 1
ATOM 756 C CA . ASN A 1 92 ? 17.493 -6.171 1.682 1.00 97.94 92 ASN A CA 1
ATOM 757 C C . ASN A 1 92 ? 16.644 -7.257 1.002 1.00 97.94 92 ASN A C 1
ATOM 759 O O . ASN A 1 92 ? 16.604 -8.396 1.470 1.00 97.94 92 ASN A O 1
ATOM 763 N N . ALA A 1 93 ? 16.005 -6.933 -0.126 1.00 97.50 93 ALA A N 1
ATOM 764 C CA . ALA A 1 93 ? 15.211 -7.886 -0.894 1.00 97.50 93 ALA A CA 1
ATOM 765 C C . ALA A 1 93 ? 16.069 -9.017 -1.477 1.00 97.50 93 ALA A C 1
ATOM 767 O O . ALA A 1 93 ? 15.681 -10.179 -1.375 1.00 97.50 93 ALA A O 1
ATOM 768 N N . LYS A 1 94 ? 17.258 -8.708 -2.016 1.00 97.69 94 LYS A N 1
ATOM 769 C CA . LYS A 1 94 ? 18.228 -9.715 -2.481 1.00 97.69 94 LYS A CA 1
ATOM 770 C C . LYS A 1 94 ? 18.662 -10.645 -1.346 1.00 97.69 94 LYS A C 1
ATOM 772 O O . LYS A 1 94 ? 18.582 -11.860 -1.501 1.00 97.69 94 LYS A O 1
ATOM 777 N N . ALA A 1 95 ? 19.019 -10.096 -0.183 1.00 97.56 95 ALA A N 1
ATOM 778 C CA . ALA A 1 95 ? 19.394 -10.893 0.986 1.00 97.56 95 ALA A CA 1
ATOM 779 C C . ALA A 1 95 ? 18.247 -11.808 1.467 1.00 97.56 95 ALA A C 1
ATOM 781 O O . ALA A 1 95 ? 18.464 -12.984 1.763 1.00 97.56 95 ALA A O 1
ATOM 782 N N . SER A 1 96 ? 17.011 -11.297 1.491 1.00 96.62 96 SER A N 1
ATOM 783 C CA . SER A 1 96 ? 15.813 -12.081 1.821 1.00 96.62 96 SER A CA 1
ATOM 784 C C . SER A 1 96 ? 15.562 -13.205 0.808 1.00 96.62 96 SER A C 1
ATOM 786 O O . SER A 1 96 ? 15.317 -14.352 1.191 1.00 96.62 96 SER A O 1
ATOM 788 N N . ALA A 1 97 ? 15.670 -12.901 -0.487 1.00 96.50 97 ALA A N 1
ATOM 789 C CA . ALA A 1 97 ? 15.508 -13.870 -1.564 1.00 96.50 97 ALA A CA 1
ATOM 790 C C . ALA A 1 97 ? 16.560 -14.986 -1.488 1.00 96.50 97 ALA A C 1
ATOM 792 O O . ALA A 1 97 ? 16.212 -16.163 -1.601 1.00 96.50 97 ALA A O 1
ATOM 793 N N . GLU A 1 98 ? 17.823 -14.640 -1.225 1.00 96.56 98 GLU A N 1
ATOM 794 C CA . GLU A 1 98 ? 18.905 -15.599 -0.997 1.00 96.56 98 GLU A CA 1
ATOM 795 C C . GLU A 1 98 ? 18.633 -16.504 0.200 1.00 96.56 98 GLU A C 1
ATOM 797 O O . GLU A 1 98 ? 18.730 -17.725 0.076 1.00 96.56 98 GLU A O 1
ATOM 802 N N . HIS A 1 99 ? 18.258 -15.930 1.345 1.00 95.56 99 HIS A N 1
ATOM 803 C CA . HIS A 1 99 ? 17.925 -16.698 2.542 1.00 95.56 99 HIS A CA 1
ATOM 804 C C . HIS A 1 99 ? 16.808 -17.719 2.261 1.00 95.56 99 HIS A C 1
ATOM 806 O O . HIS A 1 99 ? 16.949 -18.910 2.547 1.00 95.56 99 HIS A O 1
ATOM 812 N N . ASN A 1 100 ? 15.727 -17.279 1.611 1.00 93.31 100 ASN A N 1
ATOM 813 C CA . ASN A 1 100 ? 14.588 -18.133 1.277 1.00 93.31 100 ASN A CA 1
ATOM 814 C C . ASN A 1 100 ? 14.940 -19.214 0.242 1.00 93.31 100 ASN A C 1
ATOM 816 O O . ASN A 1 100 ? 14.472 -20.351 0.342 1.00 93.31 100 ASN A O 1
ATOM 820 N N . ALA A 1 101 ? 15.763 -18.886 -0.755 1.00 94.62 101 ALA A N 1
ATOM 821 C CA . ALA A 1 101 ? 16.207 -19.833 -1.773 1.00 94.62 101 ALA A CA 1
ATOM 822 C C . ALA A 1 101 ? 17.145 -20.904 -1.189 1.00 94.62 101 ALA A C 1
ATOM 824 O O . ALA A 1 101 ? 16.982 -22.084 -1.507 1.00 94.62 101 ALA A O 1
ATOM 825 N N . ARG A 1 102 ? 18.042 -20.521 -0.265 1.00 94.12 102 ARG A N 1
ATOM 826 C CA . ARG A 1 102 ? 18.888 -21.454 0.503 1.00 94.12 102 ARG A CA 1
ATOM 827 C C . ARG A 1 102 ? 18.042 -22.419 1.329 1.00 94.12 102 ARG A C 1
ATOM 829 O O . ARG A 1 102 ? 18.250 -23.626 1.234 1.00 94.12 102 ARG A O 1
ATOM 836 N N . GLY A 1 103 ? 17.035 -21.915 2.051 1.00 93.00 103 GLY A N 1
ATOM 837 C CA . GLY A 1 103 ? 16.092 -22.756 2.803 1.00 93.00 103 GLY A CA 1
ATOM 838 C C . GLY A 1 103 ? 15.338 -23.765 1.925 1.00 93.00 103 GLY A C 1
ATOM 839 O O . GLY A 1 103 ? 15.025 -24.865 2.370 1.00 93.00 103 GLY A O 1
ATOM 840 N N . ARG A 1 104 ? 15.113 -23.428 0.649 1.00 93.00 104 ARG A N 1
ATOM 841 C CA . ARG A 1 104 ? 14.462 -24.286 -0.358 1.00 93.00 104 ARG A CA 1
ATOM 842 C C . ARG A 1 104 ? 15.436 -25.067 -1.250 1.00 93.00 104 ARG A C 1
ATOM 844 O O . ARG A 1 104 ? 14.986 -25.705 -2.196 1.00 93.00 104 ARG A O 1
ATOM 851 N N . ARG A 1 105 ? 16.748 -25.008 -0.985 1.00 94.56 105 ARG A N 1
ATOM 852 C CA . ARG A 1 105 ? 17.812 -25.681 -1.760 1.00 94.56 105 ARG A CA 1
ATOM 853 C C . ARG A 1 105 ? 17.731 -25.436 -3.275 1.00 94.56 105 ARG A C 1
ATOM 855 O O . ARG A 1 105 ? 17.899 -26.355 -4.071 1.00 94.56 105 ARG A O 1
ATOM 862 N N . ARG A 1 106 ? 17.472 -24.192 -3.685 1.00 95.25 106 ARG A N 1
ATOM 863 C CA . ARG A 1 106 ? 17.429 -23.792 -5.103 1.00 95.25 106 ARG A CA 1
ATOM 864 C C . ARG A 1 106 ? 18.174 -22.483 -5.347 1.00 95.25 106 ARG A C 1
ATOM 866 O O . ARG A 1 106 ? 18.381 -21.707 -4.420 1.00 95.25 106 ARG A O 1
ATOM 873 N N . ALA A 1 107 ? 18.515 -22.213 -6.605 1.00 94.44 107 ALA A N 1
ATOM 874 C CA . ALA A 1 107 ? 19.046 -20.915 -7.015 1.00 94.44 107 ALA A CA 1
ATOM 875 C C . ALA A 1 107 ? 17.999 -19.797 -6.849 1.00 94.44 107 ALA A C 1
ATOM 877 O O . ALA A 1 107 ? 16.789 -20.040 -6.976 1.00 94.44 107 ALA A O 1
ATOM 878 N N . VAL A 1 108 ? 18.477 -18.579 -6.578 1.00 95.38 108 VAL A N 1
ATOM 879 C CA . VAL A 1 108 ? 17.653 -17.362 -6.536 1.00 95.38 108 VAL A CA 1
ATOM 880 C C . VAL A 1 108 ? 17.163 -17.039 -7.943 1.00 95.38 108 VAL A C 1
ATOM 882 O O . VAL A 1 108 ? 17.920 -17.112 -8.908 1.00 95.38 108 VAL A O 1
ATOM 885 N N . ARG A 1 109 ? 15.886 -16.681 -8.055 1.00 95.38 109 ARG A N 1
ATOM 886 C CA . ARG A 1 109 ? 15.243 -16.229 -9.290 1.00 95.38 109 ARG A CA 1
ATOM 887 C C . ARG A 1 109 ? 14.892 -14.744 -9.166 1.00 95.38 109 ARG A C 1
ATOM 889 O O . ARG A 1 109 ? 14.598 -14.297 -8.055 1.00 95.38 109 ARG A O 1
ATOM 896 N N . PRO A 1 110 ? 14.817 -13.987 -10.274 1.00 94.62 110 PRO A N 1
ATOM 897 C CA . PRO A 1 110 ? 14.369 -12.592 -10.240 1.00 94.62 110 PRO A CA 1
ATOM 898 C C . PRO A 1 110 ? 13.007 -12.420 -9.550 1.00 94.62 110 PRO A C 1
ATOM 900 O O . PRO A 1 110 ? 12.815 -11.499 -8.760 1.00 94.62 110 PRO A O 1
ATOM 903 N N . THR A 1 111 ? 12.089 -13.370 -9.743 1.00 94.25 111 THR A N 1
ATOM 904 C CA . THR A 1 111 ? 10.777 -13.385 -9.080 1.00 94.25 111 THR A CA 1
ATOM 905 C C . THR A 1 111 ? 10.864 -13.422 -7.553 1.00 94.25 111 THR A C 1
ATOM 907 O O . THR A 1 111 ? 9.975 -12.897 -6.888 1.00 94.25 111 THR A O 1
ATOM 910 N N . ASP A 1 112 ? 11.921 -14.010 -6.984 1.00 95.75 112 ASP A N 1
ATOM 911 C CA . ASP A 1 112 ? 12.116 -14.030 -5.533 1.00 95.75 112 ASP A CA 1
ATOM 912 C C . ASP A 1 112 ? 12.444 -12.633 -5.020 1.00 95.75 112 ASP A C 1
ATOM 914 O O . ASP A 1 112 ? 11.797 -12.160 -4.090 1.00 95.75 112 ASP A O 1
ATOM 918 N N . VAL A 1 113 ? 13.385 -11.948 -5.678 1.00 97.25 113 VAL A N 1
ATOM 919 C CA . VAL A 1 113 ? 13.752 -10.564 -5.353 1.00 97.25 113 VAL A CA 1
ATOM 920 C C . VAL A 1 113 ? 12.538 -9.657 -5.527 1.00 97.25 113 VAL A C 1
ATOM 922 O O . VAL A 1 113 ? 12.193 -8.923 -4.606 1.00 97.25 113 VAL A O 1
ATOM 925 N N . MET A 1 114 ? 11.828 -9.780 -6.656 1.00 96.19 114 MET A N 1
ATOM 926 C CA . MET A 1 114 ? 10.585 -9.055 -6.922 1.00 96.19 114 MET A CA 1
ATOM 927 C C . MET A 1 114 ? 9.569 -9.243 -5.787 1.00 96.19 114 MET A C 1
ATOM 929 O O . MET A 1 114 ? 8.963 -8.275 -5.330 1.00 96.19 114 MET A O 1
ATOM 933 N N . SER A 1 115 ? 9.389 -10.478 -5.311 1.00 93.31 115 SER A N 1
ATOM 934 C CA . SER A 1 115 ? 8.440 -10.785 -4.238 1.00 93.31 115 SER A CA 1
ATOM 935 C C . SER A 1 115 ? 8.872 -10.279 -2.858 1.00 93.31 115 SER A C 1
ATOM 937 O O . SER A 1 115 ? 8.006 -9.981 -2.039 1.00 93.31 115 SER A O 1
ATOM 939 N N . SER A 1 116 ? 10.183 -10.151 -2.623 1.00 95.81 116 SER A N 1
ATOM 940 C CA . SER A 1 116 ? 10.780 -9.655 -1.377 1.00 95.81 116 SER A CA 1
ATOM 941 C C . SER A 1 116 ? 10.869 -8.125 -1.299 1.00 95.81 116 SER A C 1
ATOM 943 O O . SER A 1 116 ? 11.139 -7.591 -0.223 1.00 95.81 116 SER A O 1
ATOM 945 N N . LEU A 1 117 ? 10.655 -7.404 -2.405 1.00 97.06 117 LEU A N 1
ATOM 946 C CA . LEU A 1 117 ? 10.597 -5.941 -2.405 1.00 97.06 117 LEU A CA 1
ATOM 947 C C . LEU A 1 117 ? 9.327 -5.454 -1.699 1.00 97.06 117 LEU A C 1
ATOM 949 O O . LEU A 1 117 ? 8.214 -5.872 -2.025 1.00 97.06 117 LEU A O 1
ATOM 953 N N . ASN A 1 118 ? 9.509 -4.546 -0.740 1.00 95.19 118 ASN A N 1
ATOM 954 C CA . ASN A 1 118 ? 8.424 -4.000 0.066 1.00 95.19 118 ASN A CA 1
ATOM 955 C C . ASN A 1 118 ? 7.545 -3.018 -0.734 1.00 95.19 118 ASN A C 1
ATOM 957 O O . ASN A 1 118 ? 7.922 -2.531 -1.800 1.00 95.19 118 ASN A O 1
ATOM 961 N N . PHE A 1 119 ? 6.367 -2.691 -0.196 1.00 95.94 119 PHE A N 1
ATOM 962 C CA . PHE A 1 119 ? 5.445 -1.755 -0.843 1.00 95.94 119 PHE A CA 1
ATOM 963 C C . PHE A 1 119 ? 6.068 -0.368 -1.074 1.00 95.94 119 PHE A C 1
ATOM 965 O O . PHE A 1 119 ? 5.831 0.245 -2.113 1.00 95.94 119 PHE A O 1
ATOM 972 N N . ALA A 1 120 ? 6.921 0.103 -0.154 1.00 95.81 120 ALA A N 1
ATOM 973 C CA . ALA A 1 120 ? 7.589 1.398 -0.271 1.00 95.81 120 ALA A CA 1
ATOM 974 C C . ALA A 1 120 ? 8.451 1.497 -1.533 1.00 95.81 120 ALA A C 1
ATOM 976 O O . ALA A 1 120 ? 8.320 2.480 -2.263 1.00 95.81 120 ALA A O 1
ATOM 977 N N . PHE A 1 121 ? 9.224 0.455 -1.845 1.00 97.12 121 PHE A N 1
ATOM 978 C CA . PHE A 1 121 ? 10.015 0.375 -3.067 1.00 97.12 121 PHE A CA 1
ATOM 979 C C . PHE A 1 121 ? 9.146 0.589 -4.307 1.00 97.12 121 PHE A C 1
ATOM 981 O O . PHE A 1 121 ? 9.470 1.421 -5.146 1.00 97.12 121 PHE A O 1
ATOM 988 N N . TRP A 1 122 ? 8.018 -0.120 -4.413 1.00 97.44 122 TRP A N 1
ATOM 989 C CA . TRP A 1 122 ? 7.149 -0.022 -5.587 1.00 97.44 122 TRP A CA 1
ATOM 990 C C . TRP A 1 122 ? 6.460 1.341 -5.690 1.00 97.44 122 TRP A C 1
ATOM 992 O O . TRP A 1 122 ? 6.432 1.937 -6.768 1.00 97.44 122 TRP A O 1
ATOM 1002 N N . THR A 1 123 ? 5.973 1.884 -4.568 1.00 96.62 123 THR A N 1
ATOM 1003 C CA . THR A 1 123 ? 5.389 3.234 -4.551 1.00 96.62 123 THR A CA 1
ATOM 1004 C C . THR A 1 123 ? 6.411 4.306 -4.933 1.00 96.62 123 THR A C 1
ATOM 1006 O O . THR A 1 123 ? 6.064 5.235 -5.662 1.00 96.62 123 THR A O 1
ATOM 1009 N N . SER A 1 124 ? 7.682 4.178 -4.533 1.00 95.81 124 SER A N 1
ATOM 1010 C CA . SER A 1 124 ? 8.692 5.201 -4.823 1.00 95.81 124 SER A CA 1
ATOM 1011 C C . SER A 1 124 ? 9.061 5.284 -6.307 1.00 95.81 124 SER A C 1
ATOM 1013 O O . SER A 1 124 ? 9.3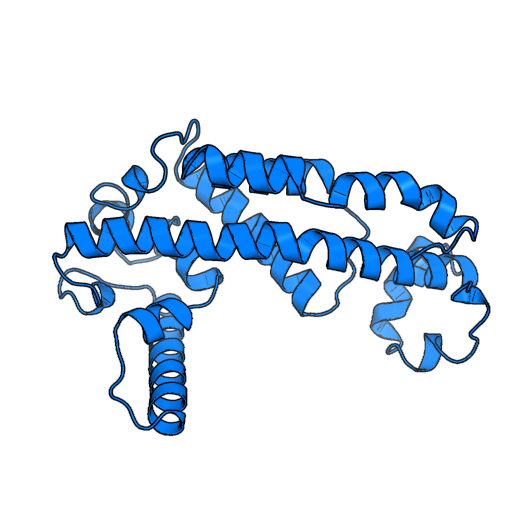98 6.370 -6.777 1.00 95.81 124 SER A O 1
ATOM 1015 N N . LEU A 1 125 ? 8.913 4.197 -7.078 1.00 96.69 125 LEU A N 1
ATOM 1016 C CA . LEU A 1 125 ? 9.121 4.216 -8.536 1.00 96.69 125 LEU A CA 1
ATOM 1017 C C . LEU A 1 125 ? 8.117 5.129 -9.258 1.00 96.69 125 LEU A C 1
ATOM 1019 O O . LEU A 1 125 ? 8.409 5.681 -10.320 1.00 96.69 125 LEU A O 1
ATOM 1023 N N . THR A 1 126 ? 6.936 5.333 -8.670 1.00 96.19 126 THR A N 1
ATOM 1024 C CA . THR A 1 126 ? 5.939 6.280 -9.192 1.00 96.19 126 THR A CA 1
ATOM 1025 C C . THR A 1 126 ? 6.244 7.731 -8.809 1.00 96.19 126 THR A C 1
ATOM 1027 O O . THR A 1 126 ? 5.663 8.631 -9.399 1.00 96.19 126 THR A O 1
ATOM 1030 N N . GLY A 1 127 ? 7.192 7.981 -7.899 1.00 93.50 127 GLY A N 1
ATOM 1031 C CA . GLY A 1 127 ? 7.599 9.319 -7.451 1.00 93.50 127 GLY A CA 1
ATOM 1032 C C . GLY A 1 127 ? 8.819 9.877 -8.198 1.00 93.50 127 GLY A C 1
ATOM 1033 O O . GLY A 1 127 ? 9.406 9.196 -9.037 1.00 93.50 127 GLY A O 1
ATOM 1034 N N . PRO A 1 128 ? 9.267 11.106 -7.898 1.00 86.88 128 PRO A N 1
ATOM 1035 C CA . PRO A 1 128 ? 10.297 11.795 -8.684 1.00 86.88 128 PRO A CA 1
ATOM 1036 C C . PRO A 1 128 ? 11.678 11.114 -8.677 1.00 86.88 128 PRO A C 1
ATOM 1038 O O . PRO A 1 128 ? 12.490 11.403 -9.547 1.00 86.88 128 PRO A O 1
ATOM 1041 N N . GLY A 1 129 ? 11.948 10.191 -7.743 1.00 79.19 129 GLY A N 1
ATOM 1042 C CA . GLY A 1 129 ? 13.206 9.433 -7.691 1.00 79.19 129 GLY A CA 1
ATOM 1043 C C . GLY A 1 129 ? 14.385 10.166 -7.048 1.00 79.19 129 GLY A C 1
ATOM 1044 O O . GLY A 1 129 ? 15.511 9.675 -7.090 1.00 79.19 129 GLY A O 1
ATOM 1045 N N . GLY A 1 130 ? 14.157 11.328 -6.430 1.00 77.69 130 GLY A N 1
ATOM 1046 C CA . GLY A 1 130 ? 15.226 12.134 -5.836 1.00 77.69 130 GLY A CA 1
ATOM 1047 C C . GLY A 1 130 ? 16.202 12.634 -6.905 1.00 77.69 130 GLY A C 1
ATOM 1048 O O . GLY A 1 130 ? 15.795 13.335 -7.825 1.00 77.69 130 GLY A O 1
ATOM 1049 N N . SER A 1 131 ? 17.484 12.268 -6.797 1.00 71.12 131 SER A N 1
ATOM 1050 C CA . SER A 1 131 ? 18.518 12.572 -7.804 1.00 71.12 131 SER A CA 1
ATOM 1051 C C . SER A 1 131 ? 18.567 11.574 -8.970 1.00 71.12 131 SER A C 1
ATOM 1053 O O . SER A 1 131 ? 19.370 11.734 -9.891 1.00 71.12 131 SER A O 1
ATOM 1055 N N . ALA A 1 132 ? 17.737 10.529 -8.938 1.00 79.56 132 ALA A N 1
ATOM 1056 C CA . ALA A 1 132 ? 17.658 9.536 -9.994 1.00 79.56 132 ALA A CA 1
ATOM 1057 C C . ALA A 1 132 ? 16.711 9.965 -11.123 1.00 79.56 132 ALA A C 1
ATOM 1059 O O . ALA A 1 132 ? 15.707 10.639 -10.916 1.00 79.56 132 ALA A O 1
ATOM 1060 N N . GLN A 1 133 ? 16.994 9.510 -12.342 1.00 88.25 133 GLN A N 1
ATOM 1061 C CA . GLN A 1 133 ? 16.257 9.889 -13.553 1.00 88.25 133 GLN A CA 1
ATOM 1062 C C . GLN A 1 133 ? 14.955 9.080 -13.728 1.00 88.25 133 GLN A C 1
ATOM 1064 O O . GLN A 1 133 ? 14.720 8.490 -14.784 1.00 88.25 133 GLN A O 1
ATOM 1069 N N . TYR A 1 134 ? 14.106 9.002 -12.697 1.00 94.06 134 TYR A N 1
ATOM 1070 C CA . TYR A 1 134 ? 12.921 8.131 -12.732 1.00 94.06 134 TYR A CA 1
ATOM 1071 C C . TYR A 1 134 ? 11.940 8.542 -13.828 1.00 94.06 134 TYR A C 1
ATOM 1073 O O . TYR A 1 134 ? 11.397 7.668 -14.492 1.00 94.06 134 TYR A O 1
ATOM 1081 N N . GLU A 1 135 ? 11.749 9.841 -14.069 1.00 93.56 135 GLU A N 1
ATOM 1082 C CA . GLU A 1 135 ? 10.872 10.337 -15.140 1.00 93.56 135 GLU A CA 1
ATOM 1083 C C . GLU A 1 135 ? 11.266 9.788 -16.521 1.00 93.56 135 GLU A C 1
ATOM 1085 O O . GLU A 1 135 ? 10.470 9.126 -17.187 1.00 93.56 135 GLU A O 1
ATOM 1090 N N . THR A 1 136 ? 12.517 10.012 -16.930 1.00 93.62 136 THR A N 1
ATOM 1091 C CA . THR A 1 136 ? 12.988 9.723 -18.292 1.00 93.62 136 THR A CA 1
ATOM 1092 C C . THR A 1 136 ? 13.429 8.275 -18.495 1.00 93.62 136 THR A C 1
ATOM 1094 O O . THR A 1 136 ? 13.440 7.804 -19.632 1.00 93.62 136 THR A O 1
ATOM 1097 N N . LYS A 1 137 ? 13.795 7.550 -17.427 1.00 93.88 137 LYS A N 1
ATOM 1098 C CA . LYS A 1 137 ? 14.287 6.163 -17.517 1.00 93.88 137 LYS A CA 1
ATOM 1099 C C . LYS A 1 137 ? 13.247 5.115 -17.140 1.00 93.88 137 LYS A C 1
ATOM 1101 O O . LYS A 1 137 ? 13.264 4.037 -17.731 1.00 93.88 137 LYS A O 1
ATOM 1106 N N . LEU A 1 138 ? 12.355 5.409 -16.192 1.00 95.88 138 LEU A N 1
ATOM 1107 C CA . LEU A 1 138 ? 11.406 4.430 -15.649 1.00 95.88 138 LEU A CA 1
ATOM 1108 C C . LEU A 1 138 ? 9.958 4.778 -16.007 1.00 95.88 138 LEU A C 1
ATOM 1110 O O . LEU A 1 138 ? 9.257 3.955 -16.593 1.00 95.88 138 LEU A O 1
ATOM 1114 N N . TRP A 1 139 ? 9.514 5.997 -15.694 1.00 96.88 139 TRP A N 1
ATOM 1115 C CA . TRP A 1 139 ? 8.115 6.397 -15.795 1.00 96.88 139 TRP A CA 1
ATOM 1116 C C . TRP A 1 139 ? 7.613 6.488 -17.231 1.00 96.88 139 TRP A C 1
ATOM 1118 O O . TRP A 1 139 ? 6.831 5.632 -17.648 1.00 96.88 139 TRP A O 1
ATOM 1128 N N . GLN A 1 140 ? 8.094 7.474 -17.993 1.00 95.88 140 GLN A N 1
ATOM 1129 C CA . GLN A 1 140 ? 7.644 7.713 -19.368 1.00 95.88 140 GLN A CA 1
ATOM 1130 C C . GLN A 1 140 ? 7.846 6.490 -20.277 1.00 95.88 140 GLN A C 1
ATOM 1132 O O . GLN A 1 140 ? 6.937 6.139 -21.030 1.00 95.88 140 GLN A O 1
ATOM 1137 N N . PRO A 1 141 ? 8.986 5.768 -20.217 1.00 96.19 141 PRO A N 1
ATOM 1138 C CA . PRO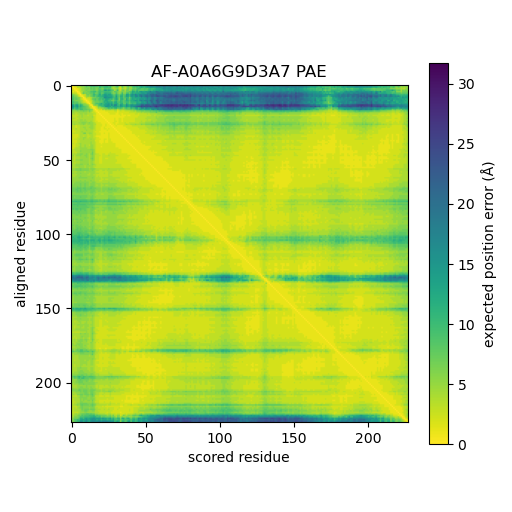 A 1 141 ? 9.203 4.654 -21.137 1.00 96.19 141 PRO A CA 1
ATOM 1139 C C . PRO A 1 141 ? 8.411 3.381 -20.798 1.00 96.19 141 PRO A C 1
ATOM 1141 O O . PRO A 1 141 ? 8.182 2.565 -21.704 1.00 96.19 141 PRO A O 1
ATOM 1144 N N . ALA A 1 142 ? 8.050 3.179 -19.523 1.00 97.69 142 ALA A N 1
ATOM 1145 C CA . ALA A 1 142 ? 7.544 1.902 -19.018 1.00 97.69 142 ALA A CA 1
ATOM 1146 C C . ALA A 1 142 ? 6.409 2.035 -17.989 1.00 97.69 142 ALA A C 1
ATOM 1148 O O . ALA A 1 142 ? 5.307 1.577 -18.270 1.00 97.69 142 ALA A O 1
ATOM 1149 N N . ILE A 1 143 ? 6.636 2.640 -16.816 1.00 98.06 143 ILE A N 1
ATOM 1150 C CA . ILE A 1 143 ? 5.679 2.559 -15.690 1.00 98.06 143 ILE A CA 1
ATOM 1151 C C . ILE A 1 143 ? 4.329 3.202 -16.027 1.00 98.06 143 ILE A C 1
ATOM 1153 O O . ILE A 1 143 ? 3.306 2.676 -15.605 1.00 98.06 143 ILE A O 1
ATOM 1157 N N . VAL A 1 144 ? 4.284 4.265 -16.837 1.00 97.88 144 VAL A N 1
ATOM 1158 C CA . VAL A 1 144 ? 3.006 4.865 -17.269 1.00 97.88 144 VAL A CA 1
ATOM 1159 C C . VAL A 1 144 ? 2.085 3.842 -17.956 1.00 97.88 144 VAL A C 1
ATOM 1161 O O . VAL A 1 144 ? 0.874 3.860 -17.765 1.00 97.88 144 VAL A O 1
ATOM 1164 N N . LYS A 1 145 ? 2.658 2.864 -18.671 1.00 98.38 145 LYS A N 1
ATOM 1165 C CA . LYS A 1 145 ? 1.916 1.785 -19.348 1.00 98.38 145 LYS A CA 1
ATOM 1166 C C . LYS A 1 145 ? 1.370 0.735 -18.383 1.00 98.38 145 LYS A C 1
ATOM 1168 O O . LYS A 1 145 ? 0.533 -0.069 -18.779 1.00 98.38 145 LYS A O 1
ATOM 1173 N N . ALA A 1 146 ? 1.838 0.722 -17.134 1.00 98.19 146 ALA A N 1
ATOM 1174 C CA . ALA A 1 146 ? 1.292 -0.128 -16.083 1.00 98.19 146 ALA A CA 1
ATOM 1175 C C . ALA A 1 146 ? -0.058 0.400 -15.576 1.00 98.19 146 ALA A C 1
ATOM 1177 O O . ALA A 1 146 ? -0.786 -0.343 -14.925 1.00 98.19 146 ALA A O 1
ATOM 1178 N N . PHE A 1 147 ? -0.388 1.657 -15.896 1.00 98.06 147 PHE A N 1
ATOM 1179 C CA . PHE A 1 147 ? -1.614 2.340 -15.496 1.00 98.06 147 PHE A CA 1
ATOM 1180 C C . PHE A 1 147 ? -2.334 2.948 -16.715 1.00 98.06 147 PHE A C 1
ATOM 1182 O O . PHE A 1 147 ? -2.506 4.165 -16.790 1.00 98.06 147 PHE A O 1
ATOM 1189 N N . PRO A 1 148 ? -2.759 2.129 -17.698 1.00 97.56 148 PRO A N 1
ATOM 1190 C CA . PRO A 1 148 ? -3.310 2.615 -18.968 1.00 97.56 148 PRO A CA 1
ATOM 1191 C C . PRO A 1 148 ? -4.607 3.425 -18.829 1.00 97.56 148 PRO A C 1
ATOM 1193 O O . PRO A 1 148 ? -5.002 4.099 -19.776 1.00 97.56 148 PRO A O 1
ATOM 1196 N N . ARG A 1 149 ? -5.290 3.345 -17.680 1.00 96.94 149 ARG A N 1
ATOM 1197 C CA . ARG A 1 149 ? -6.549 4.056 -17.405 1.00 96.94 149 ARG A CA 1
ATOM 1198 C C . ARG A 1 149 ? -6.381 5.204 -16.408 1.00 96.94 149 ARG A C 1
ATOM 1200 O O . ARG A 1 149 ? -7.376 5.681 -15.872 1.00 96.94 149 ARG A O 1
ATOM 1207 N N 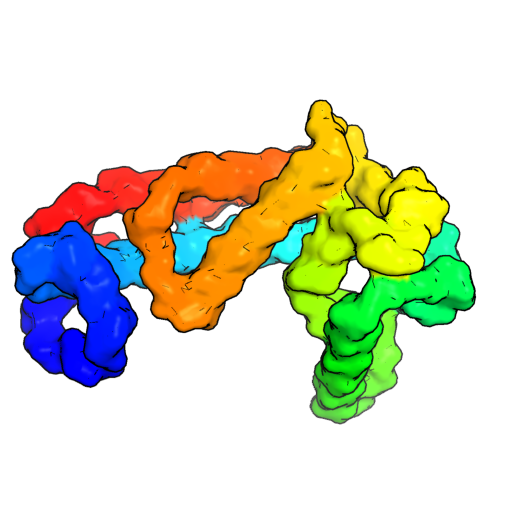. LEU A 1 150 ? -5.146 5.617 -16.117 1.00 97.00 150 LEU A N 1
ATOM 1208 C CA . LEU A 1 150 ? -4.881 6.749 -15.234 1.00 97.00 150 LEU A CA 1
ATOM 1209 C C . LEU A 1 150 ? -5.496 8.029 -15.820 1.00 97.00 150 LEU A C 1
ATOM 1211 O O . LEU A 1 150 ? -5.146 8.442 -16.921 1.00 97.00 150 LEU A O 1
ATOM 1215 N N . THR A 1 151 ? -6.400 8.659 -15.071 1.00 92.69 151 THR A N 1
ATOM 1216 C CA . THR A 1 151 ? -7.051 9.922 -15.460 1.00 92.69 151 THR A CA 1
ATOM 1217 C C . THR A 1 151 ? -6.373 11.159 -14.868 1.00 92.69 151 THR A C 1
ATOM 1219 O O . THR A 1 151 ? -6.640 12.269 -15.318 1.00 92.69 151 THR A O 1
ATOM 1222 N N . GLY A 1 152 ? -5.521 10.977 -13.855 1.00 93.44 152 GLY A N 1
ATOM 1223 C CA . GLY A 1 152 ? -4.768 12.039 -13.187 1.00 93.44 152 GLY A CA 1
ATOM 1224 C C . GLY A 1 152 ? -3.305 12.107 -13.619 1.00 93.44 152 GLY A C 1
ATOM 1225 O O . GLY A 1 152 ? -2.868 11.470 -14.579 1.00 93.44 152 GLY A O 1
ATOM 1226 N N . THR A 1 153 ? -2.518 12.877 -12.879 1.00 96.12 153 THR A N 1
ATOM 1227 C CA . THR A 1 153 ? -1.076 12.975 -13.095 1.00 96.12 153 THR A CA 1
ATOM 1228 C C . THR A 1 153 ? -0.321 11.851 -12.384 1.00 96.12 153 THR A C 1
ATOM 1230 O O . THR A 1 153 ? -0.825 11.174 -11.485 1.00 96.12 153 THR A O 1
ATOM 1233 N N . ARG A 1 154 ? 0.956 11.685 -12.746 1.00 96.19 154 ARG A N 1
ATOM 1234 C CA . ARG A 1 154 ? 1.906 10.862 -11.983 1.00 96.19 154 ARG A CA 1
ATOM 1235 C C . ARG A 1 154 ? 1.956 11.264 -10.504 1.00 96.19 154 ARG A C 1
ATOM 1237 O O . ARG A 1 154 ? 2.081 10.395 -9.645 1.00 96.19 154 ARG A O 1
ATOM 1244 N N . ALA A 1 155 ? 1.899 12.569 -10.226 1.00 96.31 155 ALA A N 1
ATOM 1245 C CA . ALA A 1 155 ? 1.982 13.100 -8.871 1.00 96.31 155 ALA A CA 1
ATOM 1246 C C . ALA A 1 155 ? 0.761 12.688 -8.040 1.00 96.31 155 ALA A C 1
ATOM 1248 O O . ALA A 1 155 ? 0.941 12.249 -6.908 1.00 96.31 155 ALA A O 1
ATOM 1249 N N . ASP A 1 156 ? -0.437 12.724 -8.630 1.00 97.19 156 ASP A N 1
ATOM 1250 C CA . ASP A 1 156 ? -1.675 12.288 -7.969 1.00 97.19 156 ASP A CA 1
ATOM 1251 C C . ASP A 1 156 ? -1.619 10.793 -7.632 1.00 97.19 156 ASP A C 1
ATOM 1253 O O . ASP A 1 156 ? -1.843 10.396 -6.490 1.00 97.19 156 ASP A O 1
ATOM 1257 N N . LEU A 1 157 ? -1.200 9.958 -8.595 1.00 98.06 157 LEU A N 1
ATOM 1258 C CA . LEU A 1 157 ? -1.002 8.525 -8.355 1.00 98.06 157 LEU A CA 1
ATOM 1259 C C . LEU A 1 157 ? 0.015 8.279 -7.233 1.00 98.06 157 LEU A C 1
ATOM 1261 O O . LEU A 1 157 ? -0.199 7.431 -6.365 1.00 98.06 157 LEU A O 1
ATOM 1265 N N . ASN A 1 158 ? 1.143 8.992 -7.260 1.00 97.69 158 ASN A N 1
ATOM 1266 C CA . ASN A 1 158 ? 2.184 8.837 -6.254 1.00 97.69 158 ASN A CA 1
ATOM 1267 C C . ASN A 1 158 ? 1.718 9.285 -4.864 1.00 97.69 158 ASN A C 1
ATOM 1269 O O . ASN A 1 158 ? 2.094 8.657 -3.871 1.00 97.69 158 ASN A O 1
ATOM 1273 N N . TYR A 1 159 ? 0.917 10.347 -4.797 1.00 97.81 159 TYR A N 1
ATOM 1274 C CA . TYR A 1 159 ? 0.311 10.832 -3.567 1.00 97.81 159 TYR A CA 1
ATOM 1275 C C . TYR A 1 159 ? -0.607 9.767 -2.962 1.00 97.81 159 TYR A C 1
ATOM 1277 O O . TYR A 1 159 ? -0.369 9.345 -1.830 1.00 97.81 159 TYR A O 1
ATOM 1285 N N . ASP A 1 160 ? -1.566 9.249 -3.735 1.00 98.19 160 ASP A N 1
ATOM 1286 C CA . ASP A 1 160 ? -2.516 8.235 -3.260 1.00 98.19 160 ASP A CA 1
ATOM 1287 C C . ASP A 1 160 ? -1.809 6.942 -2.832 1.00 98.19 160 ASP A C 1
ATOM 1289 O O . ASP A 1 160 ? -2.100 6.375 -1.777 1.00 98.19 160 ASP A O 1
ATOM 1293 N N . LEU A 1 161 ? -0.819 6.488 -3.607 1.00 98.19 161 LEU A N 1
ATOM 1294 C CA . LEU A 1 161 ? -0.015 5.317 -3.261 1.00 98.19 161 LEU A CA 1
ATOM 1295 C C . LEU A 1 161 ? 0.776 5.511 -1.961 1.00 98.19 161 LEU A C 1
ATOM 1297 O O . LEU A 1 161 ? 0.841 4.597 -1.138 1.00 98.19 161 LEU A O 1
ATOM 1301 N N . ASN A 1 162 ? 1.376 6.687 -1.753 1.00 97.81 162 ASN A N 1
ATOM 1302 C CA . ASN A 1 162 ? 2.082 6.986 -0.508 1.00 97.81 162 ASN A CA 1
ATOM 1303 C C . ASN A 1 162 ? 1.129 7.103 0.678 1.00 97.81 162 ASN A C 1
ATOM 1305 O O . ASN A 1 162 ? 1.451 6.603 1.756 1.00 97.81 162 ASN A O 1
ATOM 1309 N N . TYR A 1 163 ? -0.034 7.716 0.481 1.00 97.94 163 TYR A N 1
ATOM 1310 C CA . TYR A 1 163 ? -1.077 7.796 1.491 1.00 97.94 163 TYR A CA 1
ATOM 1311 C C . TYR A 1 163 ? -1.499 6.389 1.947 1.00 97.94 163 TYR A C 1
ATOM 1313 O O . TYR A 1 163 ? -1.418 6.060 3.133 1.00 97.94 163 TYR A O 1
ATOM 1321 N N . LEU A 1 164 ? -1.838 5.505 1.002 1.00 98.38 164 LEU A N 1
ATOM 1322 C CA . LEU A 1 164 ? -2.243 4.127 1.296 1.00 98.38 164 LEU A CA 1
ATOM 1323 C C . LEU A 1 164 ? -1.107 3.298 1.905 1.00 98.38 164 LEU A C 1
ATOM 1325 O O . LEU A 1 164 ? -1.349 2.459 2.772 1.00 98.38 164 LEU A O 1
ATOM 1329 N N . ARG A 1 165 ? 0.148 3.552 1.515 1.00 97.81 165 ARG A N 1
ATOM 1330 C CA . ARG A 1 165 ? 1.323 2.950 2.159 1.00 97.81 165 ARG A CA 1
ATOM 1331 C C . ARG A 1 165 ? 1.425 3.334 3.632 1.00 97.81 165 ARG A C 1
ATOM 1333 O O . ARG A 1 165 ? 1.745 2.475 4.452 1.00 97.81 165 ARG A O 1
ATOM 1340 N N . LEU A 1 166 ? 1.176 4.597 3.978 1.00 97.19 166 LEU A N 1
ATOM 1341 C CA . LEU A 1 166 ? 1.179 5.043 5.372 1.00 97.19 166 LEU A CA 1
ATOM 1342 C C . LEU A 1 166 ? 0.034 4.397 6.157 1.00 97.19 166 LEU A C 1
ATOM 1344 O O . LEU A 1 166 ? 0.289 3.865 7.235 1.00 97.19 166 LEU A O 1
ATOM 1348 N N . LEU A 1 167 ? -1.181 4.344 5.599 1.00 97.88 167 LEU A N 1
ATOM 1349 C CA . LEU A 1 167 ? -2.312 3.627 6.204 1.00 97.88 167 LEU A CA 1
ATOM 1350 C C . LEU A 1 167 ? -1.968 2.153 6.470 1.00 97.88 167 LEU A C 1
ATOM 1352 O O . LEU A 1 167 ? -2.113 1.664 7.589 1.00 97.88 167 LEU A O 1
ATOM 1356 N N . ARG A 1 168 ? -1.427 1.458 5.466 1.00 97.75 168 ARG A N 1
ATOM 1357 C CA . ARG A 1 168 ? -0.978 0.066 5.581 1.00 97.75 168 ARG A CA 1
ATOM 1358 C C . ARG A 1 168 ? 0.079 -0.112 6.667 1.00 97.75 168 ARG A C 1
ATOM 1360 O O . ARG A 1 168 ? 0.029 -1.086 7.413 1.00 97.75 168 ARG A O 1
ATOM 1367 N N . ASN A 1 169 ? 1.037 0.807 6.768 1.00 96.38 169 ASN A N 1
ATOM 1368 C CA . ASN A 1 169 ? 2.066 0.752 7.804 1.00 96.38 169 ASN A CA 1
ATOM 1369 C C . ASN A 1 169 ? 1.471 0.936 9.205 1.00 96.38 169 ASN A C 1
ATOM 1371 O O . ASN A 1 169 ? 1.829 0.172 10.096 1.00 96.38 169 ASN A O 1
ATOM 1375 N N . ARG A 1 170 ? 0.523 1.865 9.390 1.00 95.75 170 ARG A N 1
ATOM 1376 C CA . ARG A 1 170 ? -0.206 2.023 10.661 1.00 95.75 170 ARG A CA 1
ATOM 1377 C C . ARG A 1 170 ? -0.888 0.716 11.066 1.00 95.75 170 ARG A C 1
ATOM 1379 O O . ARG A 1 170 ? -0.684 0.235 12.177 1.00 95.75 170 ARG A O 1
ATOM 1386 N N . ILE A 1 171 ? -1.608 0.090 10.133 1.00 96.19 171 ILE A N 1
ATOM 1387 C CA . ILE A 1 171 ? -2.266 -1.208 10.345 1.00 96.19 171 ILE A CA 1
ATOM 1388 C C . ILE A 1 171 ? -1.241 -2.287 10.740 1.00 96.19 171 ILE A C 1
ATOM 1390 O O . ILE A 1 171 ? -1.432 -2.994 11.731 1.00 96.19 171 ILE A O 1
ATOM 1394 N N . ALA A 1 172 ? -0.130 -2.392 10.005 1.00 93.88 172 ALA A N 1
ATOM 1395 C CA . ALA A 1 172 ? 0.932 -3.369 10.260 1.00 93.88 172 ALA A CA 1
ATOM 1396 C C . ALA A 1 172 ? 1.633 -3.173 11.615 1.00 93.88 172 ALA A C 1
ATOM 1398 O O . ALA A 1 172 ? 2.100 -4.140 12.211 1.00 93.88 172 ALA A O 1
ATOM 1399 N N . HIS A 1 173 ? 1.704 -1.935 12.107 1.00 92.44 173 HIS A N 1
ATOM 1400 C CA . HIS 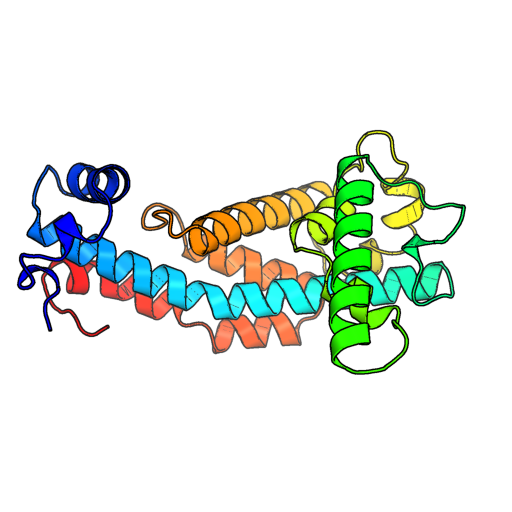A 1 173 ? 2.286 -1.597 13.406 1.00 92.44 173 HIS A CA 1
ATOM 1401 C C . HIS A 1 173 ? 1.272 -1.624 14.560 1.00 92.44 173 HIS A C 1
ATOM 1403 O O . HIS A 1 173 ? 1.634 -1.307 15.701 1.00 92.44 173 HIS A O 1
ATOM 1409 N N . HIS A 1 174 ? 0.032 -2.057 14.295 1.00 90.62 174 HIS A N 1
ATOM 1410 C CA . HIS A 1 174 ? -1.082 -2.057 15.247 1.00 90.62 174 HIS A CA 1
ATOM 1411 C C . HIS A 1 174 ? -1.339 -0.666 15.837 1.00 90.62 174 HIS A C 1
ATOM 1413 O O . HIS A 1 174 ? -1.577 -0.511 17.038 1.00 90.62 174 HIS A O 1
ATOM 1419 N N . GLU A 1 175 ? -1.221 0.355 14.994 1.00 91.38 175 GLU A N 1
ATOM 1420 C CA . GLU A 1 175 ? -1.561 1.723 15.345 1.00 91.38 175 GLU A CA 1
ATOM 1421 C C . GLU A 1 175 ? -3.068 1.960 15.174 1.00 91.38 175 GLU A C 1
ATOM 1423 O O . GLU A 1 175 ? -3.723 1.290 14.367 1.00 91.38 175 GLU A O 1
ATOM 1428 N N . PRO A 1 176 ? -3.645 2.920 15.914 1.00 92.75 176 PRO A N 1
ATOM 1429 C CA . PRO A 1 176 ? -5.041 3.280 15.737 1.00 92.75 176 PRO A CA 1
ATOM 1430 C C . PRO A 1 176 ? -5.274 3.840 14.334 1.00 92.75 176 PRO A C 1
ATOM 1432 O O . PRO A 1 176 ? -4.517 4.698 13.886 1.00 92.75 176 PRO A O 1
ATOM 1435 N N . ILE A 1 177 ? -6.338 3.401 13.671 1.00 95.69 177 ILE A N 1
ATOM 1436 C CA . ILE A 1 177 ? -6.845 3.946 12.409 1.00 95.69 177 ILE A CA 1
ATOM 1437 C C . ILE A 1 177 ? -8.299 4.399 12.512 1.00 95.69 177 ILE A C 1
ATOM 1439 O O . ILE A 1 177 ? -8.795 4.919 11.539 1.00 95.69 177 ILE A O 1
ATOM 1443 N N . PHE A 1 178 ? -8.961 4.275 13.667 1.00 94.25 178 PHE A N 1
ATOM 1444 C CA . PHE A 1 178 ? -10.383 4.602 13.870 1.00 94.25 178 PHE A CA 1
ATOM 1445 C C . PHE A 1 178 ? -10.814 6.038 13.502 1.00 94.25 178 PHE A C 1
ATOM 1447 O O . PHE A 1 178 ? -12.010 6.334 13.513 1.00 94.25 178 PHE A O 1
ATOM 1454 N N . ASN A 1 179 ? -9.848 6.916 13.223 1.00 90.06 179 ASN A N 1
ATOM 1455 C CA . ASN A 1 179 ? -10.037 8.275 12.737 1.00 90.06 179 ASN A CA 1
ATOM 1456 C C . ASN A 1 179 ? -9.632 8.345 11.258 1.00 90.06 179 ASN A C 1
ATOM 1458 O O . ASN A 1 179 ? -8.471 8.081 10.931 1.00 90.06 179 ASN A O 1
ATOM 1462 N N . GLY A 1 180 ? -10.546 8.787 10.397 1.00 90.50 180 GLY A N 1
ATOM 1463 C CA . GLY A 1 180 ? -10.281 9.020 8.978 1.00 90.50 180 GLY A CA 1
ATOM 1464 C C . GLY A 1 180 ? -11.515 8.804 8.108 1.00 90.50 180 GLY A C 1
ATOM 1465 O O . GLY A 1 180 ? -12.518 8.253 8.564 1.00 90.50 180 GLY A O 1
ATOM 1466 N N . ASP A 1 181 ? -11.428 9.228 6.847 1.00 95.56 181 ASP A N 1
ATOM 1467 C CA . ASP A 1 181 ? -12.426 8.887 5.834 1.00 95.56 181 ASP A CA 1
ATOM 1468 C C . ASP A 1 181 ? -12.038 7.578 5.132 1.00 95.56 181 ASP A C 1
ATOM 1470 O O . ASP A 1 181 ? -11.393 7.535 4.085 1.00 95.56 181 ASP A O 1
ATOM 1474 N N . HIS A 1 182 ? -12.456 6.469 5.731 1.00 97.81 182 HIS A N 1
ATOM 1475 C CA . HIS A 1 182 ? -12.142 5.137 5.220 1.00 97.81 182 HIS A CA 1
ATOM 1476 C C . HIS A 1 182 ? -12.950 4.735 3.984 1.00 97.81 182 HIS A C 1
ATOM 1478 O O . HIS A 1 182 ? -12.596 3.761 3.310 1.00 97.81 182 HIS A O 1
ATOM 1484 N N . LEU A 1 183 ? -14.025 5.463 3.661 1.00 97.94 183 LEU A N 1
ATOM 1485 C CA . LEU A 1 183 ? -14.703 5.298 2.377 1.00 97.94 183 LEU A CA 1
ATOM 1486 C C . LEU A 1 183 ? -13.860 5.914 1.262 1.00 97.94 183 LEU A C 1
ATOM 1488 O O . LEU A 1 183 ? -13.745 5.314 0.190 1.00 97.94 183 LEU A O 1
ATOM 1492 N N . GLU A 1 184 ? -13.217 7.048 1.533 1.00 98.06 184 GLU A N 1
ATOM 1493 C CA . GLU A 1 184 ? -12.244 7.657 0.634 1.00 98.06 184 GLU A CA 1
ATOM 1494 C C . GLU A 1 184 ? -11.009 6.760 0.450 1.00 98.06 184 GLU A C 1
ATOM 1496 O O . GLU A 1 184 ? -10.598 6.515 -0.686 1.00 98.06 184 GLU A O 1
ATOM 1501 N N . ASP A 1 185 ? -10.463 6.192 1.531 1.00 98.38 185 ASP A N 1
ATOM 1502 C CA . ASP A 1 185 ? -9.336 5.241 1.478 1.00 98.38 185 ASP A CA 1
ATOM 1503 C C . ASP A 1 185 ? -9.660 4.035 0.593 1.00 98.38 185 ASP A C 1
ATOM 1505 O O . ASP A 1 185 ? -8.894 3.654 -0.298 1.00 98.38 185 ASP A O 1
ATOM 1509 N N . ARG A 1 186 ? -10.845 3.452 0.808 1.00 98.38 186 ARG A N 1
ATOM 1510 C CA . ARG A 1 186 ? -11.373 2.359 -0.006 1.00 98.38 186 ARG A CA 1
ATOM 151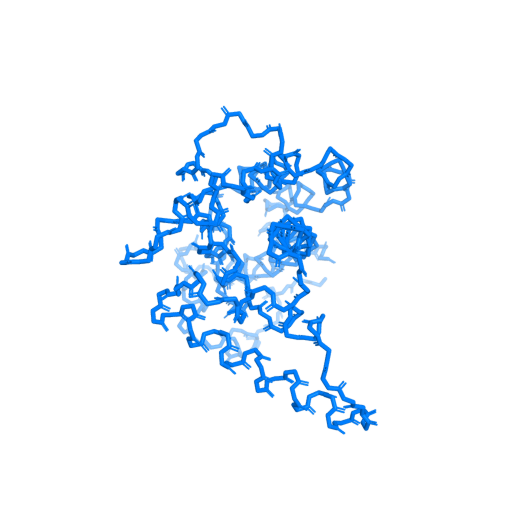1 C C . ARG A 1 186 ? -11.476 2.766 -1.475 1.00 98.38 186 ARG A C 1
ATOM 1513 O O . ARG A 1 186 ? -11.098 1.987 -2.351 1.00 98.38 186 ARG A O 1
ATOM 1520 N N . GLN A 1 187 ? -11.982 3.964 -1.760 1.00 98.44 187 GLN A N 1
ATOM 1521 C CA . GLN A 1 187 ? -12.138 4.436 -3.132 1.00 98.44 187 GLN A CA 1
ATOM 1522 C C . GLN A 1 187 ? -10.784 4.658 -3.818 1.00 98.44 187 GLN A C 1
ATOM 1524 O O . GLN A 1 187 ? -10.641 4.282 -4.981 1.00 98.44 187 GLN A O 1
ATOM 1529 N N . LYS A 1 188 ? -9.771 5.172 -3.106 1.00 98.50 188 LYS A N 1
ATOM 1530 C CA . LYS A 1 188 ? -8.397 5.287 -3.627 1.00 98.50 188 LYS A CA 1
ATOM 1531 C C . LYS A 1 188 ? -7.835 3.926 -4.038 1.00 98.50 188 LYS A C 1
ATOM 1533 O O . LYS A 1 188 ? -7.302 3.800 -5.140 1.00 98.50 188 LYS A O 1
ATOM 1538 N N . ILE A 1 189 ? -8.009 2.893 -3.205 1.00 98.69 189 ILE A N 1
ATOM 1539 C CA . ILE A 1 189 ? -7.574 1.520 -3.529 1.00 98.69 189 ILE A CA 1
ATOM 1540 C C . ILE A 1 189 ? -8.234 1.039 -4.828 1.00 98.69 189 ILE A C 1
ATOM 1542 O O . ILE A 1 189 ? -7.543 0.575 -5.738 1.00 98.69 189 ILE A O 1
ATOM 1546 N N . ILE A 1 190 ? -9.559 1.177 -4.936 1.00 98.62 190 ILE A N 1
ATOM 1547 C CA . ILE A 1 190 ? -10.323 0.748 -6.117 1.00 98.62 190 ILE A CA 1
ATOM 1548 C C . ILE A 1 190 ? -9.882 1.516 -7.367 1.00 98.62 190 ILE A C 1
ATOM 1550 O O . ILE A 1 190 ? -9.664 0.902 -8.410 1.00 98.62 190 ILE A O 1
ATOM 1554 N N . ASN A 1 191 ? -9.705 2.834 -7.265 1.00 98.31 191 ASN A N 1
ATOM 1555 C CA . ASN A 1 191 ? -9.283 3.679 -8.381 1.00 98.31 191 ASN A CA 1
ATOM 1556 C C . ASN A 1 191 ? -7.903 3.271 -8.903 1.00 98.31 191 ASN A C 1
ATOM 1558 O O . ASN A 1 191 ? -7.749 3.054 -10.102 1.00 98.31 191 ASN A O 1
ATOM 1562 N N . ILE A 1 192 ? -6.916 3.094 -8.018 1.00 98.44 192 ILE A N 1
ATOM 1563 C CA . ILE A 1 192 ? -5.564 2.684 -8.423 1.00 98.44 192 ILE A CA 1
ATOM 1564 C C . ILE A 1 192 ? -5.582 1.304 -9.086 1.00 98.44 192 ILE A C 1
ATOM 1566 O O . ILE A 1 192 ? -4.917 1.093 -10.103 1.00 98.44 192 ILE A O 1
ATOM 1570 N N . LEU A 1 193 ? -6.366 0.369 -8.547 1.00 98.56 193 LEU A N 1
ATOM 1571 C CA . LEU A 1 193 ? -6.540 -0.942 -9.162 1.00 98.56 193 LEU A CA 1
ATOM 1572 C C . LEU A 1 193 ? -7.176 -0.828 -10.549 1.00 98.56 193 LEU A C 1
ATOM 1574 O O . LEU A 1 193 ? -6.655 -1.435 -11.479 1.00 98.56 193 LEU A O 1
ATOM 1578 N N . HIS A 1 194 ? -8.217 -0.009 -10.723 1.00 97.88 194 HIS A N 1
ATOM 1579 C CA . HIS A 1 194 ? -8.809 0.267 -12.034 1.00 97.88 194 HIS A CA 1
ATOM 1580 C C . HIS A 1 194 ? -7.827 0.918 -13.007 1.00 97.88 194 HIS A C 1
ATOM 1582 O O . HIS A 1 194 ? -7.835 0.556 -14.184 1.00 97.88 194 HIS A O 1
ATOM 1588 N N . TYR A 1 195 ? -6.960 1.827 -12.545 1.00 98.19 195 TYR A N 1
ATOM 1589 C CA . TYR A 1 195 ? -5.922 2.420 -13.389 1.00 98.19 195 TYR A CA 1
ATOM 1590 C C . TYR A 1 195 ? -5.013 1.347 -13.986 1.00 98.19 195 TYR A C 1
ATOM 1592 O O . TYR A 1 195 ? -4.675 1.443 -15.166 1.00 98.19 195 TYR A O 1
ATOM 1600 N N . ALA A 1 196 ? -4.670 0.321 -13.199 1.00 97.69 196 ALA A N 1
ATOM 1601 C CA . ALA A 1 196 ? -3.878 -0.819 -13.645 1.00 97.69 196 ALA A CA 1
ATOM 1602 C C . ALA A 1 196 ? -4.682 -1.788 -14.528 1.00 97.69 196 ALA A C 1
ATOM 1604 O O . ALA A 1 196 ? -4.271 -2.104 -15.644 1.00 97.69 196 ALA A O 1
ATOM 1605 N N . ASN A 1 197 ? -5.820 -2.284 -14.036 1.00 95.69 197 ASN A N 1
ATOM 1606 C CA . ASN A 1 197 ? -6.773 -3.093 -14.790 1.00 95.69 197 ASN A CA 1
ATOM 1607 C C . ASN A 1 197 ? -8.158 -3.123 -14.112 1.00 95.69 197 ASN A C 1
ATOM 1609 O O . ASN A 1 197 ? -8.285 -3.282 -12.900 1.00 95.69 197 ASN A O 1
ATOM 1613 N N . GLU A 1 198 ? -9.212 -3.042 -14.921 1.00 95.38 198 GLU A N 1
ATOM 1614 C CA . GLU A 1 198 ? -10.604 -3.021 -14.453 1.00 95.38 198 GLU A CA 1
ATOM 1615 C C . GLU A 1 198 ? -10.998 -4.235 -13.577 1.00 95.38 198 GLU A C 1
ATOM 1617 O O . GLU A 1 198 ? -11.577 -4.018 -12.510 1.00 95.38 198 GLU A O 1
ATOM 1622 N N . PRO A 1 199 ? -10.641 -5.495 -13.920 1.00 97.56 199 PRO A N 1
ATOM 1623 C CA . PRO A 1 199 ? -11.054 -6.652 -13.122 1.00 97.56 199 PRO A CA 1
ATOM 1624 C C . PRO A 1 199 ? -10.578 -6.616 -11.666 1.00 97.56 199 PRO A C 1
ATOM 1626 O O . PRO A 1 199 ? -11.318 -7.022 -10.773 1.00 97.56 199 PRO A O 1
ATOM 1629 N N . SER A 1 200 ? -9.366 -6.111 -11.404 1.00 97.25 200 SER A N 1
ATOM 1630 C CA . SER A 1 200 ? -8.823 -6.061 -10.040 1.00 97.25 200 SER A CA 1
ATOM 1631 C C . SER A 1 200 ? -9.580 -5.076 -9.149 1.00 97.25 200 SER A C 1
ATOM 1633 O O . SER A 1 200 ? -9.834 -5.374 -7.983 1.00 97.25 200 SER A O 1
ATOM 1635 N N . GLY A 1 201 ? -9.957 -3.911 -9.687 1.00 97.25 201 GLY A N 1
ATOM 1636 C CA . GLY A 1 201 ? -10.722 -2.926 -8.920 1.00 97.25 201 GLY A CA 1
ATOM 1637 C C . GLY A 1 201 ? -12.156 -3.387 -8.672 1.00 97.25 201 GLY A C 1
ATOM 1638 O O . GLY A 1 201 ? -12.633 -3.270 -7.544 1.00 97.25 201 GLY A O 1
ATOM 1639 N N . LYS A 1 202 ? -12.795 -4.023 -9.666 1.00 97.75 202 LYS A N 1
ATOM 1640 C CA . LYS A 1 202 ? -14.111 -4.658 -9.503 1.00 97.75 202 LYS A CA 1
ATOM 1641 C C . LYS A 1 202 ? -14.090 -5.739 -8.420 1.00 97.75 202 LYS A C 1
ATOM 1643 O O . LYS A 1 202 ? -14.926 -5.714 -7.524 1.00 97.75 202 LYS A O 1
ATOM 1648 N N . TYR A 1 203 ? -13.097 -6.630 -8.457 1.00 98.06 203 TYR A N 1
ATOM 1649 C CA . TYR A 1 203 ? -12.937 -7.681 -7.453 1.00 98.06 203 TYR A CA 1
ATOM 1650 C C . TYR A 1 203 ? -12.879 -7.114 -6.030 1.00 98.06 203 TYR A C 1
ATOM 1652 O O . TYR A 1 203 ? -13.605 -7.579 -5.154 1.00 98.06 203 TYR A O 1
ATOM 1660 N N . VAL A 1 204 ? -12.055 -6.088 -5.789 1.00 98.06 204 VAL A N 1
ATOM 1661 C CA . VAL A 1 204 ? -11.975 -5.452 -4.464 1.00 98.06 204 VAL A CA 1
ATOM 1662 C C . VAL A 1 204 ? -13.289 -4.770 -4.101 1.00 98.06 204 VAL A C 1
ATOM 1664 O O . VAL A 1 204 ? -13.762 -4.959 -2.986 1.00 98.06 204 VAL A O 1
ATOM 1667 N N . ALA A 1 205 ? -13.902 -4.037 -5.033 1.00 97.69 205 ALA A N 1
ATOM 1668 C CA . ALA A 1 205 ? -15.151 -3.326 -4.785 1.00 97.69 205 ALA A CA 1
ATOM 1669 C C . ALA A 1 205 ? -16.317 -4.245 -4.376 1.00 97.69 205 ALA A C 1
ATOM 1671 O O . ALA A 1 205 ? -17.222 -3.781 -3.681 1.00 97.69 205 ALA A O 1
ATOM 1672 N N . GLU A 1 206 ? -16.303 -5.507 -4.811 1.00 97.06 206 GLU A N 1
ATOM 1673 C CA . GLU A 1 206 ? -17.351 -6.500 -4.545 1.00 97.06 206 GLU A CA 1
ATOM 1674 C C . GLU A 1 206 ? -17.038 -7.421 -3.353 1.00 97.06 206 GLU A C 1
ATOM 1676 O O . GLU A 1 206 ? -17.961 -7.984 -2.768 1.00 97.06 206 GLU A O 1
ATOM 1681 N N . SER A 1 207 ? -15.762 -7.588 -2.984 1.00 95.56 207 SER A N 1
ATOM 1682 C CA . SER A 1 207 ? -15.329 -8.568 -1.970 1.00 95.56 207 SER A CA 1
ATOM 1683 C C . SER A 1 207 ? -14.837 -7.969 -0.652 1.00 95.56 207 SER A C 1
ATOM 1685 O O . SER A 1 207 ? -14.696 -8.701 0.333 1.00 95.56 207 SER A O 1
ATOM 1687 N N . ASP A 1 208 ? -14.550 -6.665 -0.597 1.00 97.00 208 ASP A N 1
ATOM 1688 C CA . ASP A 1 208 ? -14.109 -6.032 0.643 1.00 97.00 208 ASP A CA 1
ATOM 1689 C C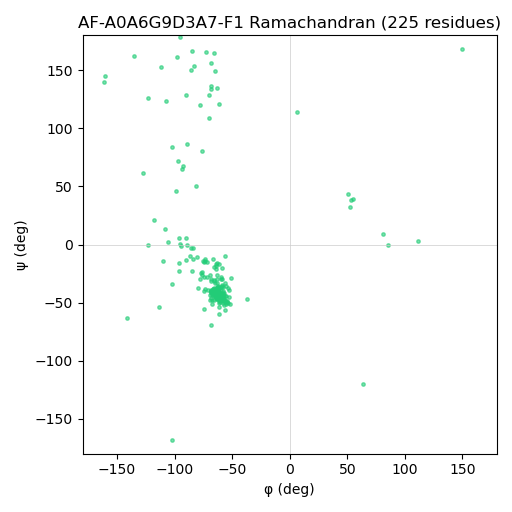 . ASP A 1 208 ? -15.218 -5.981 1.706 1.00 97.00 208 ASP A C 1
ATOM 1691 O O . ASP A 1 208 ? -16.411 -5.986 1.411 1.00 97.00 208 ASP A O 1
ATOM 1695 N N . ARG A 1 209 ? -14.808 -5.894 2.975 1.00 96.56 209 ARG A N 1
ATOM 1696 C CA . ARG A 1 209 ? -15.726 -5.788 4.120 1.00 96.56 209 ARG A CA 1
ATOM 1697 C C . ARG A 1 209 ? -15.769 -4.385 4.727 1.00 96.56 209 ARG A C 1
ATOM 1699 O O . ARG A 1 209 ? -16.477 -4.183 5.707 1.00 96.56 209 ARG A O 1
ATOM 1706 N N . ILE A 1 210 ? -15.046 -3.411 4.167 1.00 97.69 210 ILE A N 1
ATOM 1707 C CA . ILE A 1 210 ? -14.813 -2.099 4.794 1.00 97.69 210 ILE A CA 1
ATOM 1708 C C . ILE A 1 210 ? -16.144 -1.392 5.052 1.00 97.69 210 ILE A C 1
ATOM 1710 O O . ILE A 1 210 ? -16.393 -0.946 6.166 1.00 97.69 210 ILE A O 1
ATOM 1714 N N . ARG A 1 211 ? -17.042 -1.353 4.058 1.00 96.75 211 ARG A N 1
ATOM 1715 C CA . ARG A 1 211 ? -18.362 -0.710 4.209 1.00 96.75 211 ARG A CA 1
ATOM 1716 C C . ARG A 1 211 ? -19.187 -1.319 5.345 1.00 96.75 211 ARG A C 1
ATOM 1718 O O . ARG A 1 211 ? -19.764 -0.575 6.129 1.00 96.75 211 ARG A O 1
ATOM 1725 N N . ALA A 1 212 ? -19.204 -2.649 5.439 1.00 95.69 212 ALA A N 1
ATOM 1726 C CA . ALA A 1 212 ? -19.941 -3.364 6.476 1.00 95.69 212 ALA A CA 1
ATOM 1727 C C . ALA A 1 212 ? -19.364 -3.098 7.876 1.00 95.69 212 ALA A C 1
ATOM 1729 O O . ALA A 1 212 ? -20.120 -2.896 8.822 1.00 95.69 212 ALA A O 1
ATOM 1730 N N . VAL A 1 213 ? -18.035 -3.035 8.016 1.00 96.12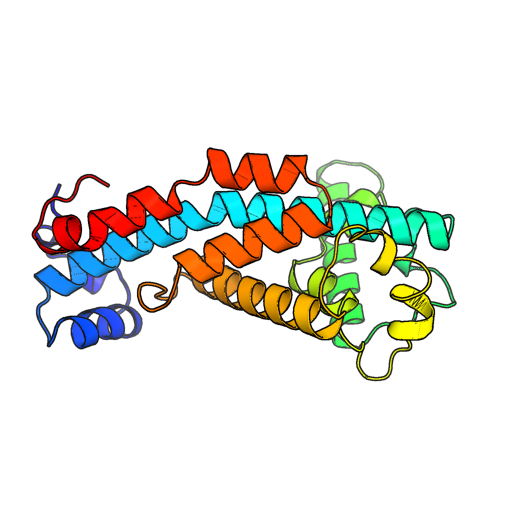 213 VAL A N 1
ATOM 1731 C CA . VAL A 1 213 ? -17.395 -2.689 9.298 1.00 96.12 213 VAL A CA 1
ATOM 1732 C C . VAL A 1 213 ? -17.691 -1.240 9.694 1.00 96.12 213 VAL A C 1
ATOM 1734 O O . VAL A 1 213 ? -18.021 -0.964 10.849 1.00 96.12 213 VAL A O 1
ATOM 1737 N N . LEU A 1 214 ? -17.628 -0.305 8.739 1.00 96.12 214 LEU A N 1
ATOM 1738 C CA . LEU A 1 214 ? -17.902 1.111 8.992 1.00 96.12 214 LEU A CA 1
ATOM 1739 C C . LEU A 1 214 ? -19.342 1.350 9.456 1.00 96.12 214 LEU A C 1
ATOM 1741 O O . LEU A 1 214 ? -19.546 2.073 10.429 1.00 96.12 214 LEU A O 1
ATOM 1745 N N . SER A 1 215 ? -20.332 0.699 8.834 1.00 94.75 215 SER A N 1
ATOM 1746 C CA . SER A 1 215 ? -21.744 0.855 9.218 1.00 94.75 215 SER A CA 1
ATOM 1747 C C . SER A 1 215 ? -22.063 0.354 10.627 1.00 94.75 215 SER A C 1
ATOM 1749 O O . SER A 1 215 ? -23.085 0.727 11.190 1.00 94.75 215 SER A O 1
ATOM 1751 N N . ARG A 1 216 ? -21.205 -0.492 11.210 1.00 91.31 216 ARG A N 1
ATOM 1752 C CA . ARG A 1 216 ? -21.412 -1.065 12.547 1.00 91.31 216 ARG A CA 1
ATOM 1753 C C . ARG A 1 216 ? -20.737 -0.290 13.667 1.00 91.31 216 ARG A C 1
ATOM 1755 O O . ARG A 1 216 ? -20.899 -0.667 14.822 1.00 91.31 216 ARG A O 1
ATOM 1762 N N . ARG A 1 217 ? -20.012 0.793 13.364 1.00 93.12 217 ARG A N 1
ATOM 1763 C CA . ARG A 1 217 ? -19.262 1.564 14.366 1.00 93.12 217 ARG A CA 1
ATOM 1764 C C . ARG A 1 217 ? -20.128 1.968 15.559 1.00 93.12 217 ARG A C 1
ATOM 1766 O O . ARG A 1 217 ? -19.743 1.730 16.697 1.00 93.12 217 ARG A O 1
ATOM 1773 N N . GLU A 1 218 ? -21.291 2.566 15.307 1.00 92.56 218 GLU A N 1
ATOM 1774 C CA . GLU A 1 218 ? -22.185 3.038 16.373 1.00 92.56 218 GLU A CA 1
ATOM 1775 C C . GLU A 1 218 ? -22.717 1.881 17.227 1.00 92.56 218 GLU A C 1
ATOM 1777 O O . GLU A 1 218 ? -22.664 1.945 18.455 1.00 92.56 218 GLU A O 1
ATOM 1782 N N . ALA A 1 219 ? -23.141 0.788 16.587 1.00 90.00 219 ALA A N 1
ATOM 1783 C CA . ALA A 1 219 ? -23.616 -0.414 17.269 1.00 90.00 219 ALA A CA 1
ATOM 1784 C C . ALA A 1 219 ? -22.514 -1.065 18.129 1.00 90.00 219 ALA A C 1
ATOM 1786 O O . ALA A 1 219 ? -22.747 -1.393 19.294 1.00 90.00 219 ALA A O 1
ATOM 1787 N N . ALA A 1 220 ? -21.290 -1.166 17.599 1.00 88.56 220 ALA A N 1
ATOM 1788 C CA . ALA A 1 220 ? -20.136 -1.699 18.318 1.00 88.56 220 ALA A CA 1
ATOM 1789 C C . ALA A 1 220 ? -19.818 -0.875 19.575 1.00 88.56 220 ALA A C 1
ATOM 1791 O O . ALA A 1 220 ? -19.597 -1.440 20.646 1.00 88.56 220 ALA A O 1
ATOM 1792 N N . LEU A 1 221 ? -19.859 0.461 19.485 1.00 89.94 221 LEU A N 1
ATOM 1793 C CA . LEU A 1 221 ? -19.643 1.348 20.635 1.00 89.94 221 LEU A CA 1
ATOM 1794 C C . LEU A 1 221 ? -20.780 1.266 21.668 1.00 89.94 221 LEU A C 1
ATOM 1796 O O . LEU A 1 221 ? -20.521 1.352 22.871 1.00 89.94 221 LEU A O 1
ATOM 1800 N N . ALA A 1 222 ? -22.014 1.010 21.226 1.00 89.00 222 ALA A N 1
ATOM 1801 C CA . ALA A 1 222 ? -23.161 0.777 22.104 1.00 89.00 222 ALA A CA 1
ATOM 1802 C C . ALA A 1 222 ? -23.118 -0.586 22.831 1.00 89.00 222 ALA A C 1
ATOM 1804 O O . ALA A 1 222 ? -23.813 -0.763 23.831 1.00 89.00 222 ALA A O 1
ATOM 1805 N N . GLY A 1 223 ? -22.263 -1.519 22.395 1.00 81.75 223 GLY A N 1
ATOM 1806 C CA . GLY A 1 223 ? -22.077 -2.834 23.019 1.00 81.75 223 GLY A CA 1
ATOM 1807 C C . GLY A 1 223 ? -22.578 -4.018 22.192 1.00 81.75 223 GLY A C 1
ATOM 1808 O O . GLY A 1 223 ? -22.444 -5.157 22.641 1.00 81.75 223 GLY A O 1
ATOM 1809 N N . ASP A 1 224 ? -23.082 -3.795 20.974 1.00 83.12 224 ASP A N 1
ATOM 1810 C CA . ASP A 1 224 ? -23.332 -4.872 20.007 1.00 83.12 224 ASP A CA 1
ATOM 1811 C C . ASP A 1 224 ? -22.005 -5.327 19.386 1.00 83.12 224 ASP A C 1
ATOM 1813 O O . ASP A 1 224 ? -21.573 -4.908 18.311 1.00 83.12 224 ASP A O 1
ATOM 1817 N N . CYS A 1 225 ? -21.309 -6.164 20.147 1.00 68.50 225 CYS A N 1
ATOM 1818 C CA . CYS A 1 225 ? -19.984 -6.675 19.833 1.00 68.50 225 CYS A CA 1
ATOM 1819 C C . CYS A 1 225 ? -20.081 -8.010 19.084 1.00 68.50 225 CYS A C 1
ATOM 1821 O O . CYS A 1 225 ? -19.733 -9.074 19.613 1.00 68.50 225 CYS A O 1
ATOM 1823 N N . SER A 1 226 ? -20.588 -7.947 17.854 1.00 67.56 226 SER A N 1
ATOM 1824 C CA . SER A 1 226 ? -20.604 -9.041 16.880 1.00 67.56 226 SER A CA 1
ATOM 1825 C C . SER A 1 226 ? -19.375 -8.960 15.959 1.00 67.56 226 SER A C 1
ATOM 1827 O O . SER A 1 226 ? -19.500 -8.686 14.775 1.00 67.56 226 SER A O 1
ATOM 1829 N N . PHE A 1 227 ? -18.164 -9.138 16.491 1.00 61.03 227 PHE A N 1
ATOM 1830 C CA . PHE A 1 227 ? -16.937 -9.101 15.672 1.00 61.03 227 PHE A CA 1
ATOM 1831 C C . PHE A 1 227 ? -16.852 -10.257 14.669 1.00 61.03 227 PHE A C 1
ATOM 1833 O O . PHE A 1 227 ? -17.151 -11.405 15.072 1.00 61.03 227 PHE A O 1
#

Mean predicted aligned error: 4.64 Å

Foldseek 3Di:
DQQLPVVCVCVVVDVVQLVVLCVVVVNPSSLSRLLLLLQLVLLVLVVVLVVLLLVLLLVLLQVQQCVLCVHSLSCPPPLWDADPVLVVLLVQLVVQQVVVCVVVVHDRDSVSSSVSRDLVNSLCLLPCRVPTNSPVNRCPRTSQSQQQPDPDDSVVLSVLSVVLVVVNVCSVVSHGPSDDDVVVNLVSSLNSLVSRPNVSSVCSVPPGCNVVSVVCSVVSSVRVPPD

Organism: Rhodococcus erythropolis (NCBI:txid1833)

Sequence (227 aa):
MDPAEIHMLPAAFSQPRFQTFLNACDGDVKCAMRLYSWNIELSGAFWGPLHVLEIVMRNVIHSQLASKFKRDDWWEHPDIRFSRENDKDLKNAKASAEHNARGRRRAVRPTDVMSSLNFAFWTSLTGPGGSAQYETKLWQPAIVKAFPRLTGTRADLNYDLNYLRLLRNRIAHHEPIFNGDHLEDRQKIINILHYANEPSGKYVAESDRIRAVLSRREAALAGDCSF

Secondary structure (DSSP, 8-state):
--GGG-TTHHHHSTHHHHHHHHHHTTT-HHHHHHHHHHHHHHHHHHHHHHHHHHHHHHHHHHHHHHHHHTSTTGGG-TT----HHHHHHHHHHHHHHHHHHHHTTS---HHHHHHHS-HHHHHHHTS--TTS-HIIIIITTTGGGG-TT--S-HHHHHHHHHHHHHHHHHHHTT----SS-HHHHHHHHHHHHHHH-HHHHHHHHHH--HHHHHHTHHHHHHT----

Radius of gyration: 20.64 Å; Cα contacts (8 Å, |Δi|>4): 245; chains: 1; bounding box: 47×39×55 Å

Solvent-accessible surface area (backbone atoms only — not comparable to full-atom values): 12373 Å² total; per-residue (Å²): 109,54,62,54,76,46,84,64,50,65,76,72,48,53,65,80,66,45,46,59,36,22,64,76,38,81,65,37,60,50,44,16,37,26,48,50,53,51,33,50,51,48,48,58,31,45,50,60,51,51,50,52,48,53,52,51,54,47,50,39,37,48,52,29,40,18,61,70,65,72,33,79,56,39,86,74,39,91,86,62,61,67,35,75,66,48,48,50,49,51,52,52,7,45,54,50,21,46,55,54,20,57,78,67,75,47,82,73,50,50,67,41,30,61,69,47,46,54,67,65,56,58,42,45,61,52,35,70,30,80,93,21,60,25,55,80,65,40,26,74,75,18,41,53,71,26,31,78,58,59,85,71,53,60,65,55,54,27,49,53,45,49,52,51,49,52,54,51,47,34,50,76,70,72,45,90,62,84,74,77,66,61,66,58,53,50,47,51,56,34,50,55,30,33,15,50,38,57,70,60,14,52,50,40,75,73,67,56,46,51,70,66,51,59,75,38,49,68,48,28,52,75,55,58,42,82,126

Nearest PDB structures (foldseek):
  6ob6-assembly2_B  TM=1.984E-01  e=9.624E+00  Homo sapiens

pLDDT: mean 92.75, std 8.52, range [59.25, 98.69]